Protein AF-0000000079915061 (afdb_homodimer)

Structure (mmCIF, N/CA/C/O backbone):
data_AF-0000000079915061-model_v1
#
loop_
_entity.id
_entity.type
_entity.pdbx_description
1 polymer 'SnoaL-like domain-containing protein'
#
loop_
_atom_site.group_PDB
_atom_site.id
_atom_site.type_symbol
_atom_site.label_atom_id
_atom_site.label_alt_id
_atom_site.label_comp_id
_atom_site.label_asym_id
_atom_site.label_entity_id
_atom_site.label_seq_id
_atom_site.pdbx_PDB_ins_code
_atom_site.Cartn_x
_atom_site.Cartn_y
_atom_site.Cartn_z
_atom_site.occupancy
_atom_site.B_iso_or_equiv
_atom_site.auth_seq_id
_atom_site.auth_comp_id
_atom_site.auth_asym_id
_atom_site.auth_atom_id
_atom_site.pdbx_PDB_model_num
ATOM 1 N N . MET A 1 1 ? 26.531 3.738 8.672 1 36.69 1 MET A N 1
ATOM 2 C CA . MET A 1 1 ? 25.094 3.646 8.875 1 36.69 1 MET A CA 1
ATOM 3 C C . MET A 1 1 ? 24.344 4.203 7.68 1 36.69 1 MET A C 1
ATOM 5 O O . MET A 1 1 ? 24.516 5.367 7.312 1 36.69 1 MET A O 1
ATOM 9 N N . THR A 1 2 ? 24.188 3.613 6.598 1 53.22 2 THR A N 1
ATOM 10 C CA . THR A 1 2 ? 23.844 4.246 5.332 1 53.22 2 THR A CA 1
ATOM 11 C C . THR A 1 2 ? 22.797 5.336 5.543 1 53.22 2 THR A C 1
ATOM 13 O O . THR A 1 2 ? 21.719 5.074 6.098 1 53.22 2 THR A O 1
ATOM 16 N N . THR A 1 3 ? 23.266 6.594 5.766 1 67.19 3 THR A N 1
ATOM 17 C CA . THR A 1 3 ? 22.594 7.824 6.16 1 67.19 3 THR A CA 1
ATOM 18 C C . THR A 1 3 ? 21.312 8.031 5.348 1 67.19 3 THR A C 1
ATOM 20 O O . THR A 1 3 ? 21.312 7.879 4.125 1 67.19 3 THR A O 1
ATOM 23 N N . ALA A 1 4 ? 20.203 8.086 6.055 1 84.56 4 ALA A N 1
ATOM 24 C CA . ALA A 1 4 ? 18.922 8.359 5.426 1 84.56 4 ALA A CA 1
ATOM 25 C C . ALA A 1 4 ? 19 9.586 4.527 1 84.56 4 ALA A C 1
ATOM 27 O O . ALA A 1 4 ? 19.656 10.57 4.863 1 84.56 4 ALA A O 1
ATOM 28 N N . THR A 1 5 ? 18.516 9.477 3.338 1 93.06 5 THR A N 1
ATOM 29 C CA . THR A 1 5 ? 18.422 10.609 2.432 1 93.06 5 THR A CA 1
ATOM 30 C C . THR A 1 5 ? 17.562 11.711 3.039 1 93.06 5 THR A C 1
ATOM 32 O O . THR A 1 5 ? 16.875 11.492 4.035 1 93.06 5 THR A O 1
ATOM 35 N N . SER A 1 6 ? 17.812 12.922 2.58 1 95.31 6 SER A N 1
ATOM 36 C CA . SER A 1 6 ? 16.984 14.023 3.049 1 95.31 6 SER A CA 1
ATOM 37 C C . SER A 1 6 ? 15.5 13.727 2.848 1 95.31 6 SER A C 1
ATOM 39 O O . SER A 1 6 ? 14.664 14.156 3.643 1 95.31 6 SER A O 1
ATOM 41 N N . GLU A 1 7 ? 15.195 12.969 1.751 1 97.38 7 GLU A N 1
ATOM 42 C CA . GLU A 1 7 ? 13.812 12.609 1.453 1 97.38 7 GLU A CA 1
ATOM 43 C C . GLU A 1 7 ? 13.25 11.664 2.506 1 97.38 7 GLU A C 1
ATOM 45 O O . GLU A 1 7 ? 12.117 11.828 2.957 1 97.38 7 GLU A O 1
ATOM 50 N N . VAL A 1 8 ? 14.008 10.695 2.879 1 97.44 8 VAL A N 1
ATOM 51 C CA . VAL A 1 8 ? 13.586 9.758 3.916 1 97.44 8 VAL A CA 1
ATOM 52 C C . VAL A 1 8 ? 13.43 10.492 5.242 1 97.44 8 VAL A C 1
ATOM 54 O O . VAL A 1 8 ? 12.438 10.297 5.953 1 97.44 8 VAL A O 1
ATOM 57 N N . GLU A 1 9 ? 14.344 11.359 5.59 1 97.44 9 GLU A N 1
ATOM 58 C CA . GLU A 1 9 ? 14.281 12.125 6.832 1 97.44 9 GLU A CA 1
ATOM 59 C C . GLU A 1 9 ? 13.039 13.008 6.871 1 97.44 9 GLU A C 1
ATOM 61 O O . GLU A 1 9 ? 12.367 13.102 7.898 1 97.44 9 GLU A O 1
ATOM 66 N N . THR A 1 10 ? 12.805 13.695 5.781 1 97.94 10 THR A N 1
ATOM 67 C CA . THR A 1 10 ? 11.609 14.531 5.695 1 97.94 10 THR A CA 1
ATOM 68 C C . THR A 1 10 ? 10.352 13.688 5.895 1 97.94 10 THR A C 1
ATOM 70 O O . THR A 1 10 ? 9.445 14.086 6.629 1 97.94 10 THR A O 1
ATOM 73 N N . THR A 1 11 ? 10.289 12.523 5.273 1 98.31 11 THR A N 1
ATOM 74 C CA . THR A 1 11 ? 9.125 11.648 5.391 1 98.31 11 THR A CA 1
ATOM 75 C C . THR A 1 11 ? 8.977 11.133 6.816 1 98.31 11 THR A C 1
ATOM 77 O O . THR A 1 11 ? 7.867 11.055 7.344 1 98.31 11 THR A O 1
ATOM 80 N N . ARG A 1 12 ? 10.094 10.773 7.469 1 98.25 12 ARG A N 1
ATOM 81 C CA . ARG A 1 12 ? 10.07 10.375 8.867 1 98.25 12 ARG A CA 1
ATOM 82 C C . ARG A 1 12 ? 9.445 11.461 9.742 1 98.25 12 ARG A C 1
ATOM 84 O O . ARG A 1 12 ? 8.57 11.18 10.562 1 98.25 12 ARG A O 1
ATOM 91 N N . LYS A 1 13 ? 9.898 12.656 9.562 1 97.94 13 LYS A N 1
ATOM 92 C CA . LYS A 1 13 ? 9.406 13.789 10.352 1 97.94 13 LYS A CA 1
ATOM 93 C C . LYS A 1 13 ? 7.93 14.039 10.078 1 97.94 13 LYS A C 1
ATOM 95 O O . LYS A 1 13 ? 7.184 14.422 10.984 1 97.94 13 LYS A O 1
ATOM 100 N N . LEU A 1 14 ? 7.539 13.883 8.844 1 98.5 14 LEU A N 1
ATOM 101 C CA . LEU A 1 14 ? 6.129 14.008 8.484 1 98.5 14 LEU A CA 1
ATOM 102 C C . LEU A 1 14 ? 5.281 13.008 9.258 1 98.5 14 LEU A C 1
ATOM 104 O O . LEU A 1 14 ? 4.246 13.367 9.828 1 98.5 14 LEU A O 1
ATOM 108 N N . LEU A 1 15 ? 5.715 11.75 9.273 1 98.56 15 LEU A N 1
ATOM 109 C CA . LEU A 1 15 ? 4.969 10.719 9.984 1 98.56 15 LEU A CA 1
ATOM 110 C C . LEU A 1 15 ? 4.941 10.992 11.484 1 98.56 15 LEU A C 1
ATOM 112 O O . LEU A 1 15 ? 3.918 10.789 12.141 1 98.56 15 LEU A O 1
ATOM 116 N N . GLU A 1 16 ? 6.062 11.438 12.016 1 98.31 16 GLU A N 1
ATOM 117 C CA . GLU A 1 16 ? 6.102 11.82 13.422 1 98.31 16 GLU A CA 1
ATOM 118 C C . GLU A 1 16 ? 5.098 12.93 13.719 1 98.31 16 GLU A C 1
ATOM 120 O O . GLU A 1 16 ? 4.402 12.883 14.734 1 98.31 16 GLU A O 1
ATOM 125 N N . ALA A 1 17 ? 5.043 13.914 12.875 1 98 17 ALA A N 1
ATOM 126 C CA . ALA A 1 17 ? 4.09 15.016 13.047 1 98 17 ALA A CA 1
ATOM 127 C C . ALA A 1 17 ? 2.652 14.508 12.984 1 98 17 ALA A C 1
ATOM 129 O O . ALA A 1 17 ? 1.805 14.93 13.773 1 98 17 ALA A O 1
ATOM 130 N N . ALA A 1 18 ? 2.338 13.617 12.062 1 97.62 18 ALA A N 1
ATOM 131 C CA . ALA A 1 18 ? 1.005 13.031 11.961 1 97.62 18 ALA A CA 1
ATOM 132 C C . ALA A 1 18 ? 0.584 12.391 13.281 1 97.62 18 ALA A C 1
ATOM 134 O O . ALA A 1 18 ? -0.591 12.43 13.648 1 97.62 18 ALA A O 1
ATOM 135 N N . ASP A 1 19 ? 1.495 11.844 13.992 1 97.56 19 ASP A N 1
ATOM 136 C CA . ASP A 1 19 ? 1.24 11.125 15.242 1 97.56 19 ASP A CA 1
ATOM 137 C C . ASP A 1 19 ? 1.041 12.094 16.406 1 97.56 19 ASP A C 1
ATOM 139 O O . ASP A 1 19 ? 0.339 11.781 17.359 1 97.56 19 ASP A O 1
ATOM 143 N N . THR A 1 20 ? 1.704 13.281 16.344 1 96.5 20 THR A N 1
ATOM 144 C CA . THR A 1 20 ? 1.879 14.031 17.578 1 96.5 20 THR A CA 1
ATOM 145 C C . THR A 1 20 ? 1.366 15.461 17.422 1 96.5 20 THR A C 1
ATOM 147 O O . THR A 1 20 ? 1.031 16.109 18.422 1 96.5 20 THR A O 1
ATOM 150 N N . ASP A 1 21 ? 1.394 15.945 16.234 1 95.38 21 ASP A N 1
ATOM 151 C CA . ASP A 1 21 ? 1.118 17.359 15.992 1 95.38 21 ASP A CA 1
ATOM 152 C C . ASP A 1 21 ? 0.56 17.562 14.586 1 95.38 21 ASP A C 1
ATOM 154 O O . ASP A 1 21 ? 1.294 17.953 13.672 1 95.38 21 ASP A O 1
ATOM 158 N N . ILE A 1 22 ? -0.717 17.453 14.5 1 92.12 22 ILE A N 1
ATOM 159 C CA . ILE A 1 22 ? -1.366 17.469 13.195 1 92.12 22 ILE A CA 1
ATOM 160 C C . ILE A 1 22 ? -1.154 18.828 12.531 1 92.12 22 ILE A C 1
ATOM 162 O O . ILE A 1 22 ? -1.025 18.922 11.312 1 92.12 22 ILE A O 1
ATOM 166 N N . ALA A 1 23 ? -1.124 19.922 13.312 1 92.69 23 ALA A N 1
ATOM 167 C CA . ALA A 1 23 ? -0.839 21.25 12.742 1 92.69 23 ALA A CA 1
ATOM 168 C C . ALA A 1 23 ? 0.526 21.266 12.062 1 92.69 23 ALA A C 1
ATOM 170 O O . ALA A 1 23 ? 0.66 21.766 10.938 1 92.69 23 ALA A O 1
ATOM 171 N N . ALA A 1 24 ? 1.541 20.734 12.688 1 96.44 24 ALA A N 1
ATOM 172 C CA . ALA A 1 24 ? 2.879 20.641 12.109 1 96.44 24 ALA A CA 1
ATOM 173 C C . ALA A 1 24 ? 2.885 19.75 10.875 1 96.44 24 ALA A C 1
ATOM 175 O O . ALA A 1 24 ? 3.676 19.953 9.953 1 96.44 24 ALA A O 1
ATOM 176 N N . PHE A 1 25 ? 2.047 18.719 10.891 1 97.81 25 PHE A N 1
ATOM 177 C CA . PHE A 1 25 ? 1.92 17.781 9.781 1 97.81 25 PHE A CA 1
ATOM 178 C C . PHE A 1 25 ? 1.648 18.531 8.477 1 97.81 25 PHE A C 1
ATOM 180 O O . PHE A 1 25 ? 2.318 18.297 7.473 1 97.81 25 PHE A O 1
ATOM 187 N N . PHE A 1 26 ? 0.782 19.484 8.539 1 97.38 26 PHE A N 1
ATOM 188 C CA . PHE A 1 26 ? 0.371 20.172 7.324 1 97.38 26 PHE A CA 1
ATOM 189 C C . PHE A 1 26 ? 1.471 21.109 6.836 1 97.38 26 PHE A C 1
ATOM 191 O O . PHE A 1 26 ? 1.528 21.453 5.652 1 97.38 26 PHE A O 1
ATOM 198 N N . ASP A 1 27 ? 2.41 21.516 7.648 1 96.75 27 ASP A N 1
ATOM 199 C CA . A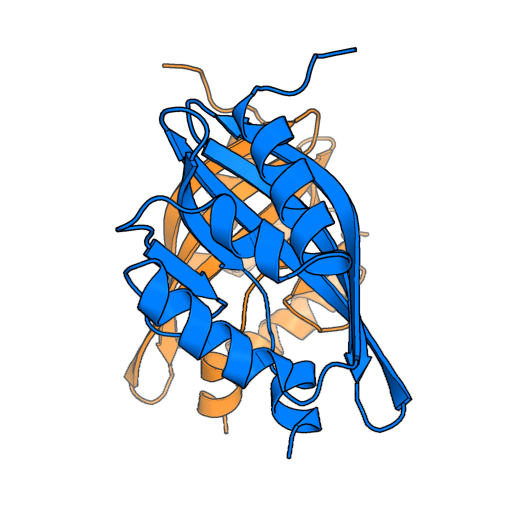SP A 1 27 ? 3.496 22.422 7.305 1 96.75 27 ASP A CA 1
ATOM 200 C C . ASP A 1 27 ? 4.508 21.75 6.383 1 96.75 27 ASP A C 1
ATOM 202 O O . ASP A 1 27 ? 5.34 22.422 5.766 1 96.75 27 ASP A O 1
ATOM 206 N N . PHE A 1 28 ? 4.469 20.5 6.254 1 98.25 28 PHE A N 1
ATOM 207 C CA . PHE A 1 28 ? 5.414 19.781 5.414 1 98.25 28 PHE A CA 1
ATOM 208 C C . PHE A 1 28 ? 5.012 19.859 3.945 1 98.25 28 PHE A C 1
ATOM 210 O O . PHE A 1 28 ? 5.816 19.578 3.059 1 98.25 28 PHE A O 1
ATOM 217 N N . PHE A 1 29 ? 3.809 20.203 3.662 1 98.5 29 PHE A N 1
ATOM 218 C CA . PHE A 1 29 ? 3.301 20.109 2.299 1 98.5 29 PHE A CA 1
ATOM 219 C C . PHE A 1 29 ? 3.594 21.391 1.526 1 98.5 29 PHE A C 1
ATOM 221 O O . PHE A 1 29 ? 3.535 22.484 2.086 1 98.5 29 PHE A O 1
ATOM 228 N N . SER A 1 30 ? 3.965 21.266 0.275 1 98.25 30 SER A N 1
ATOM 229 C CA . SER A 1 30 ? 3.904 22.406 -0.636 1 98.25 30 SER A CA 1
ATOM 230 C C . SER A 1 30 ? 2.469 22.859 -0.846 1 98.25 30 SER A C 1
ATOM 232 O O . SER A 1 30 ? 1.523 22.125 -0.565 1 98.25 30 SER A O 1
ATOM 234 N N . ASP A 1 31 ? 2.24 24.031 -1.399 1 97.06 31 ASP A N 1
ATOM 235 C CA . ASP A 1 31 ? 0.911 24.609 -1.563 1 97.06 31 ASP A CA 1
ATOM 236 C C . ASP A 1 31 ? 0.074 23.797 -2.545 1 97.06 31 ASP A C 1
ATOM 238 O O . ASP A 1 31 ? -1.149 23.719 -2.412 1 97.06 31 ASP A O 1
ATOM 242 N N . ASP A 1 32 ? 0.755 23.141 -3.463 1 97.75 32 ASP A N 1
ATOM 243 C CA . ASP A 1 32 ? 0.05 22.391 -4.5 1 97.75 32 ASP A CA 1
ATOM 244 C C . ASP A 1 32 ? 0.235 20.891 -4.312 1 97.75 32 ASP A C 1
ATOM 246 O O . ASP A 1 32 ? 0.146 20.109 -5.273 1 97.75 32 ASP A O 1
ATOM 250 N N . CYS A 1 33 ? 0.582 20.469 -3.141 1 98.69 33 CYS A N 1
ATOM 251 C CA . CYS A 1 33 ? 0.83 19.062 -2.867 1 98.69 33 CYS A CA 1
ATOM 252 C C . CYS A 1 33 ? -0.333 18.203 -3.346 1 98.69 33 CYS A C 1
ATOM 254 O O . CYS A 1 33 ? -1.496 18.562 -3.172 1 98.69 33 CYS A O 1
ATOM 256 N N . VAL A 1 34 ? -0.017 17.094 -3.965 1 98.81 34 VAL A N 1
ATOM 257 C CA . VAL A 1 34 ? -0.991 16.062 -4.336 1 98.81 34 VAL A CA 1
ATOM 258 C C . VAL A 1 34 ? -1.009 14.961 -3.279 1 98.81 34 VAL A C 1
ATOM 260 O O . VAL A 1 34 ? 0.032 14.383 -2.957 1 98.81 34 VAL A O 1
ATOM 263 N N . PHE A 1 35 ? -2.225 14.688 -2.738 1 98.81 35 PHE A N 1
ATOM 264 C CA . PHE A 1 35 ? -2.41 13.695 -1.686 1 98.81 35 PHE A CA 1
ATOM 265 C C . PHE A 1 35 ? -3.424 12.641 -2.109 1 98.81 35 PHE A C 1
ATOM 267 O O . PHE A 1 35 ? -4.469 12.969 -2.678 1 98.81 35 PHE A O 1
ATOM 274 N N . ARG A 1 36 ? -3.055 11.398 -1.854 1 98.88 36 ARG A N 1
ATOM 275 C CA . ARG A 1 36 ? -4 10.32 -2.119 1 98.88 36 ARG A CA 1
ATOM 276 C C . ARG A 1 36 ? -3.861 9.203 -1.087 1 98.88 36 ARG A C 1
ATOM 278 O O . ARG A 1 36 ? -2.75 8.766 -0.782 1 98.88 36 ARG A O 1
ATOM 285 N N . MET A 1 37 ? -4.988 8.734 -0.554 1 98.56 37 MET A N 1
ATOM 286 C CA . MET A 1 37 ? -5.016 7.555 0.309 1 98.56 37 MET A CA 1
ATOM 287 C C . MET A 1 37 ? -5.855 6.445 -0.311 1 98.56 37 MET A C 1
ATOM 289 O O . MET A 1 37 ? -7.023 6.66 -0.651 1 98.56 37 MET A O 1
ATOM 293 N N . GLY A 1 38 ? -5.254 5.258 -0.39 1 98.06 38 GLY A N 1
ATOM 294 C CA . GLY A 1 38 ? -5.965 4.105 -0.916 1 98.06 38 GLY A CA 1
ATOM 295 C C . GLY A 1 38 ? -6.578 4.355 -2.281 1 98.06 38 GLY A C 1
ATOM 296 O O . GLY A 1 38 ? -5.891 4.801 -3.201 1 98.06 38 GLY A O 1
ATOM 297 N N . ASN A 1 39 ? -7.863 4.09 -2.359 1 98.06 39 ASN A N 1
ATOM 298 C CA . ASN A 1 39 ? -8.57 4.168 -3.635 1 98.06 39 ASN A CA 1
ATOM 299 C C . ASN A 1 39 ? -9.219 5.531 -3.834 1 98.06 39 ASN A C 1
ATOM 301 O O . ASN A 1 39 ? -9.875 5.773 -4.852 1 98.06 39 ASN A O 1
ATOM 305 N N . ASN A 1 40 ? -9.016 6.406 -2.965 1 97.69 40 ASN A N 1
ATOM 306 C CA . ASN A 1 40 ? -9.68 7.699 -3.061 1 97.69 40 ASN A CA 1
ATOM 307 C C . ASN A 1 40 ? -9.133 8.531 -4.215 1 97.69 40 ASN A C 1
ATOM 309 O O . ASN A 1 40 ? -7.984 8.344 -4.629 1 97.69 40 ASN A O 1
ATOM 313 N N . ALA A 1 41 ? -9.953 9.445 -4.707 1 97.56 41 ALA A N 1
ATOM 314 C CA . ALA A 1 41 ? -9.445 10.445 -5.645 1 9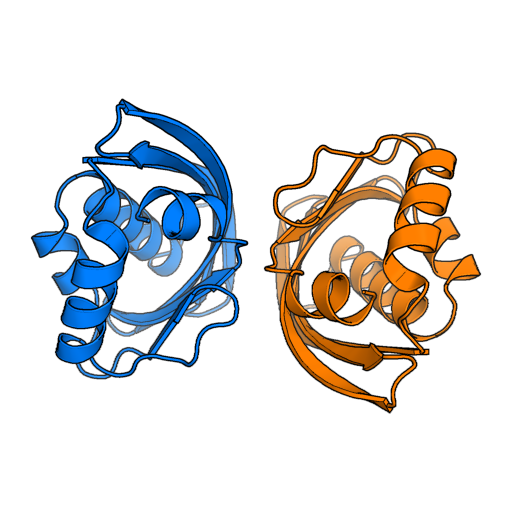7.56 41 ALA A CA 1
ATOM 315 C C . ALA A 1 41 ? -8.367 11.312 -4.992 1 97.56 41 ALA A C 1
ATOM 317 O O . ALA A 1 41 ? -8.398 11.555 -3.785 1 97.56 41 ALA A O 1
ATOM 318 N N . PRO A 1 42 ? -7.438 11.727 -5.816 1 98.56 42 PRO A N 1
ATOM 319 C CA . PRO A 1 42 ? -6.434 12.617 -5.234 1 98.56 42 PRO A CA 1
ATOM 320 C C . PRO A 1 42 ? -7.031 13.945 -4.758 1 98.56 42 PRO A C 1
ATOM 322 O O . PRO A 1 42 ? -7.984 14.445 -5.359 1 98.56 42 PRO A O 1
ATOM 325 N N . VAL A 1 43 ? -6.473 14.406 -3.688 1 98.62 43 VAL A N 1
ATOM 326 C CA . VAL A 1 43 ? -6.762 15.734 -3.148 1 98.62 43 VAL A CA 1
ATOM 327 C C . VAL A 1 43 ? -5.598 16.672 -3.439 1 98.62 43 VAL A C 1
ATOM 329 O O . VAL A 1 43 ? -4.441 16.344 -3.164 1 98.62 43 VAL A O 1
ATOM 332 N N . ILE A 1 44 ? -5.891 17.828 -3.986 1 98.56 44 ILE A N 1
ATOM 333 C CA . ILE A 1 44 ? -4.82 18.703 -4.449 1 98.56 44 ILE A CA 1
ATOM 334 C C . ILE A 1 44 ? -4.844 20 -3.656 1 98.56 44 ILE A C 1
ATOM 336 O O . ILE A 1 44 ? -5.871 20.672 -3.59 1 98.56 44 ILE A O 1
ATOM 340 N N . GLY A 1 45 ? -3.68 20.328 -3.117 1 98.44 45 GLY A N 1
ATOM 341 C CA . GLY A 1 45 ? -3.52 21.594 -2.406 1 98.44 45 GLY A CA 1
ATOM 342 C C . GLY A 1 45 ? -3.6 21.438 -0.899 1 98.44 45 GLY A C 1
ATOM 343 O O . GLY A 1 45 ? -4.402 20.656 -0.389 1 98.44 45 GLY A O 1
ATOM 344 N N . LYS A 1 46 ? -2.771 22.234 -0.273 1 97.06 46 LYS A N 1
ATOM 345 C CA . LYS A 1 46 ? -2.605 22.141 1.174 1 97.06 46 LYS A CA 1
ATOM 346 C C . LYS A 1 46 ? -3.936 22.344 1.895 1 97.06 46 LYS A C 1
ATOM 348 O O . LYS A 1 46 ? -4.289 21.562 2.787 1 97.06 46 LYS A O 1
ATOM 353 N N . SER A 1 47 ? -4.723 23.328 1.566 1 96.44 47 SER A N 1
ATOM 354 C CA . SER A 1 47 ? -5.992 23.625 2.221 1 96.44 47 SER A CA 1
ATOM 355 C C . SER A 1 47 ? -6.988 22.469 2.035 1 96.44 47 SER A C 1
ATOM 357 O O . SER A 1 47 ? -7.684 22.094 2.979 1 96.44 47 SER A O 1
ATOM 359 N N . ALA A 1 48 ? -7.105 21.953 0.843 1 98.12 48 ALA A N 1
ATOM 360 C CA . ALA A 1 48 ? -8 20.844 0.563 1 98.12 48 ALA A CA 1
ATOM 361 C C . ALA A 1 48 ? -7.582 19.594 1.339 1 98.12 48 ALA A C 1
ATOM 363 O O . ALA A 1 48 ? -8.43 18.844 1.832 1 98.12 48 ALA A O 1
ATOM 364 N N . ILE A 1 49 ? -6.309 19.359 1.396 1 98.44 49 ILE A N 1
ATOM 365 C CA . ILE A 1 49 ? -5.785 18.234 2.146 1 98.44 49 ILE A CA 1
ATOM 366 C C . ILE A 1 49 ? -6.164 18.359 3.621 1 98.44 49 ILE A C 1
ATOM 368 O O . ILE A 1 49 ? -6.594 17.391 4.25 1 98.44 49 ILE A O 1
ATOM 372 N N . GLN A 1 50 ? -5.98 19.578 4.16 1 97.06 50 GLN A N 1
ATOM 373 C CA . GLN A 1 50 ? -6.34 19.828 5.551 1 97.06 50 GLN A CA 1
ATOM 374 C C . GLN A 1 50 ? -7.805 19.484 5.812 1 97.06 50 GLN A C 1
ATOM 376 O O . GLN A 1 50 ? -8.125 18.828 6.805 1 97.06 50 GLN A 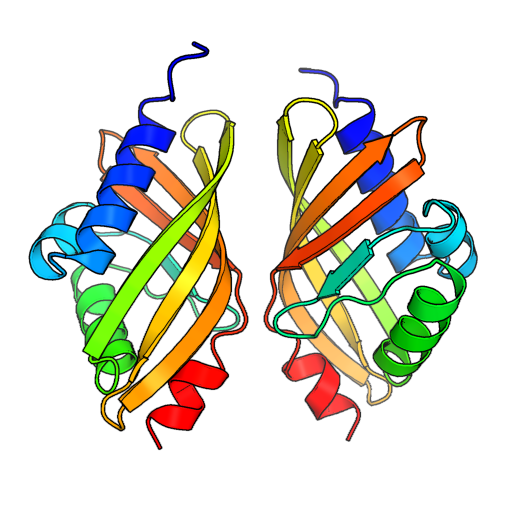O 1
ATOM 381 N N . ALA A 1 51 ? -8.68 19.922 4.949 1 96.81 51 ALA A N 1
ATOM 382 C CA . ALA A 1 51 ? -10.109 19.641 5.094 1 96.81 51 ALA A CA 1
ATOM 383 C C . ALA A 1 51 ? -10.383 18.141 5.016 1 96.81 51 ALA A C 1
ATOM 385 O O . ALA A 1 51 ? -11.172 17.609 5.801 1 96.81 51 ALA A O 1
ATOM 386 N N . TRP A 1 52 ? -9.82 17.469 4.113 1 96.75 52 TRP A N 1
ATOM 387 C CA . TRP A 1 52 ? -10 16.031 3.924 1 96.75 52 TRP A CA 1
ATOM 388 C C . TRP A 1 52 ? -9.547 15.258 5.156 1 96.75 52 TRP A C 1
ATOM 390 O O . TRP A 1 52 ? -10.273 14.391 5.66 1 96.75 52 TRP A O 1
ATOM 400 N N . VAL A 1 53 ? -8.328 15.555 5.617 1 95.69 53 VAL A N 1
ATOM 401 C CA . VAL A 1 53 ? -7.738 14.867 6.758 1 95.69 53 VAL A CA 1
ATOM 402 C C . VAL A 1 53 ? -8.586 15.109 8 1 95.69 53 VAL A C 1
ATOM 404 O O . VAL A 1 53 ? -8.781 14.195 8.812 1 95.69 53 VAL A O 1
ATOM 407 N N . ALA A 1 54 ? -9.07 16.328 8.164 1 92.88 54 ALA A N 1
ATOM 408 C CA . ALA A 1 54 ? -9.938 16.656 9.297 1 92.88 54 ALA A CA 1
ATOM 409 C C . ALA A 1 54 ? -11.156 15.742 9.336 1 92.88 54 ALA A C 1
ATOM 411 O O . ALA A 1 54 ? -11.539 15.25 10.398 1 92.88 54 ALA A O 1
ATOM 412 N N . GLN A 1 55 ? -11.711 15.547 8.203 1 92.38 55 GLN A N 1
ATOM 413 C CA . GLN A 1 55 ? -12.875 14.68 8.125 1 92.38 55 GLN A CA 1
ATOM 414 C C . GLN A 1 55 ? -12.492 13.219 8.383 1 92.38 55 GLN A C 1
ATOM 416 O O . GLN A 1 55 ? -13.211 12.492 9.062 1 92.38 55 GLN A O 1
ATOM 421 N N . TYR A 1 56 ? -11.406 12.797 7.863 1 91.75 56 TYR A N 1
ATOM 422 C CA . TYR A 1 56 ? -10.93 11.422 7.996 1 91.75 56 TYR A CA 1
ATOM 423 C C . TYR A 1 56 ? -10.648 11.086 9.453 1 91.75 56 TYR A C 1
ATOM 425 O O . TYR A 1 56 ? -10.977 9.992 9.922 1 91.75 56 TYR A O 1
ATOM 433 N N . LEU A 1 57 ? -10.125 12.016 10.148 1 89.31 57 LEU A N 1
ATOM 434 C CA . LEU A 1 57 ? -9.617 11.75 11.484 1 89.31 57 LEU A CA 1
ATOM 435 C C . LEU A 1 57 ? -10.656 12.117 12.547 1 89.31 57 LEU A C 1
ATOM 437 O O . LEU A 1 57 ? -10.352 12.141 13.734 1 89.31 57 LEU A O 1
ATOM 441 N N . THR A 1 58 ? -11.859 12.477 12.195 1 88.19 58 THR A N 1
ATOM 442 C CA . THR A 1 58 ? -12.875 12.938 13.125 1 88.19 58 THR A CA 1
ATOM 443 C C . THR A 1 58 ? -13.156 11.891 14.195 1 88.19 58 THR A C 1
ATOM 445 O O . THR A 1 58 ? -13.492 12.227 15.328 1 88.19 58 THR A O 1
ATOM 448 N N . SER A 1 59 ? -12.922 10.711 13.992 1 85.94 59 SER A N 1
ATOM 449 C CA . SER A 1 59 ? -13.234 9.664 14.953 1 85.94 59 SER A CA 1
ATOM 450 C C . SER A 1 59 ? -11.969 9.039 15.523 1 85.94 59 SER A C 1
ATOM 452 O O . SER A 1 59 ? -12.031 8.062 16.266 1 85.94 59 SER A O 1
ATOM 454 N N . VAL A 1 60 ? -10.875 9.492 15.156 1 93 60 VAL A N 1
ATOM 455 C CA . VAL A 1 60 ? -9.602 8.93 15.586 1 93 60 VAL A CA 1
ATOM 456 C C . VAL A 1 60 ? -9.047 9.742 16.75 1 93 60 VAL A C 1
ATOM 458 O O . VAL A 1 60 ? -8.914 10.969 16.656 1 93 60 VAL A O 1
ATOM 461 N N . VAL A 1 61 ? -8.797 9.117 17.812 1 93.12 61 VAL A N 1
ATOM 462 C CA . VAL A 1 61 ? -8.227 9.727 19.016 1 93.12 61 VAL A CA 1
ATOM 463 C C . VAL A 1 61 ? -6.715 9.883 18.844 1 93.12 61 VAL A C 1
ATOM 465 O O . VAL A 1 61 ? -6.148 10.906 19.219 1 93.12 61 VAL A O 1
ATOM 468 N N . SER A 1 62 ? -6.137 8.836 18.281 1 95.75 62 SER A N 1
ATOM 469 C CA . SER A 1 62 ? -4.691 8.875 18.109 1 95.75 62 SER A CA 1
ATOM 470 C C . SER A 1 62 ? -4.23 7.879 17.047 1 95.75 62 SER A C 1
ATOM 472 O O . SER A 1 62 ? -4.965 6.949 16.703 1 95.75 62 SER A O 1
ATOM 474 N N . MET A 1 63 ? -3.064 8.164 16.594 1 96.81 63 MET A N 1
ATOM 475 C CA . MET A 1 63 ? -2.357 7.254 15.695 1 96.81 63 MET A CA 1
ATOM 476 C C . MET A 1 63 ? -0.885 7.148 16.078 1 96.81 63 MET A C 1
ATOM 478 O O . MET A 1 63 ? -0.335 8.062 16.703 1 96.81 63 MET A O 1
ATOM 482 N N . ARG A 1 64 ? -0.29 6.059 15.703 1 98.31 64 ARG A N 1
ATOM 483 C CA . ARG A 1 64 ? 1.138 5.82 15.891 1 98.31 64 ARG A CA 1
ATOM 484 C C . ARG A 1 64 ? 1.719 5.012 14.742 1 98.31 64 ARG A C 1
ATOM 486 O O . ARG A 1 64 ? 1.288 3.885 14.484 1 98.31 64 ARG A O 1
ATOM 493 N N . HIS A 1 65 ? 2.721 5.617 14.094 1 98.75 65 HIS A N 1
ATOM 494 C CA . HIS A 1 65 ? 3.398 4.926 13 1 98.75 65 HIS A CA 1
ATOM 495 C C . HIS A 1 65 ? 4.652 4.207 13.5 1 98.75 65 HIS A C 1
ATOM 497 O O . HIS A 1 65 ? 5.461 4.793 14.227 1 98.75 65 HIS A O 1
ATOM 503 N N . GLU A 1 66 ? 4.828 2.998 13.242 1 98.81 66 GLU A N 1
ATOM 504 C CA . GLU A 1 66 ? 6.082 2.256 13.367 1 98.81 66 GLU A CA 1
ATOM 505 C C . GLU A 1 66 ? 6.707 1.991 12 1 98.81 66 GLU A C 1
ATOM 507 O O . GLU A 1 66 ? 6.129 1.284 11.172 1 98.81 66 GLU A O 1
ATOM 512 N N . ILE A 1 67 ? 7.863 2.572 11.773 1 98.69 67 ILE A N 1
ATOM 513 C CA . ILE A 1 67 ? 8.547 2.418 10.492 1 98.69 67 ILE A CA 1
ATOM 514 C C . ILE A 1 67 ? 9.289 1.085 10.461 1 98.69 67 ILE A C 1
ATOM 516 O O . ILE A 1 67 ? 10.086 0.79 11.352 1 98.69 67 ILE A O 1
ATOM 520 N N . ILE A 1 68 ? 9.047 0.298 9.477 1 98.5 68 ILE A N 1
ATOM 521 C CA . ILE A 1 68 ? 9.594 -1.052 9.367 1 98.5 68 ILE A CA 1
ATOM 522 C C . ILE A 1 68 ? 10.703 -1.078 8.32 1 98.5 68 ILE A C 1
ATOM 524 O O . ILE A 1 68 ? 11.742 -1.712 8.523 1 98.5 68 ILE A O 1
ATOM 528 N N . GLU A 1 69 ? 10.484 -0.507 7.137 1 98.25 69 GLU A N 1
ATOM 529 C CA . GLU A 1 69 ? 11.422 -0.412 6.027 1 98.25 69 GLU A CA 1
ATOM 530 C C . GLU A 1 69 ? 11.391 0.975 5.391 1 98.25 69 GLU A C 1
ATOM 532 O O . GLU A 1 69 ? 10.375 1.669 5.457 1 98.25 69 GLU A O 1
ATOM 537 N N . GLU A 1 70 ? 12.5 1.31 4.855 1 98.19 70 GLU A N 1
ATOM 538 C CA . GLU A 1 70 ? 12.625 2.598 4.18 1 98.19 70 GLU A CA 1
ATOM 539 C C . GLU A 1 70 ? 13.375 2.455 2.857 1 98.19 70 GLU A C 1
ATOM 541 O O . GLU A 1 70 ? 14.367 1.722 2.771 1 98.19 70 GLU A O 1
ATOM 546 N N . TRP A 1 71 ? 12.836 3.15 1.854 1 97.38 71 TRP A N 1
ATOM 547 C CA . TRP A 1 71 ? 13.445 3.189 0.527 1 97.38 71 TRP A CA 1
ATOM 548 C C . TRP A 1 71 ? 13.516 4.621 0.002 1 97.38 71 TRP A C 1
ATOM 550 O O . TRP A 1 71 ? 12.758 5.488 0.445 1 97.38 71 TRP A O 1
ATOM 560 N N . SER A 1 72 ? 14.445 4.82 -0.854 1 96.06 72 SER A N 1
ATOM 561 C CA . SER A 1 72 ? 14.539 6.129 -1.495 1 96.06 72 SER A CA 1
ATOM 562 C C . SER A 1 72 ? 15.141 6.02 -2.891 1 96.06 72 SER A C 1
ATOM 564 O O . SER A 1 72 ? 15.969 5.141 -3.148 1 96.06 72 SER A O 1
ATOM 566 N N . GLU A 1 73 ? 14.688 6.797 -3.768 1 95.31 73 GLU A N 1
ATOM 567 C CA . GLU A 1 73 ? 15.211 6.977 -5.117 1 95.31 73 GLU A CA 1
ATOM 568 C C . GLU A 1 73 ? 15.008 8.406 -5.605 1 95.31 73 GLU A C 1
ATOM 570 O O . GLU A 1 73 ? 13.867 8.844 -5.789 1 95.31 73 GLU A O 1
ATOM 575 N N . GLY A 1 74 ? 16.125 9.086 -5.918 1 95.44 74 GLY A N 1
ATOM 576 C CA . GLY A 1 74 ? 16 10.492 -6.285 1 95.44 74 GLY A CA 1
ATOM 577 C C . GLY A 1 74 ? 15.32 11.328 -5.219 1 95.44 74 GLY A C 1
ATOM 578 O O . GLY A 1 74 ? 15.727 11.312 -4.055 1 95.44 74 GLY A O 1
ATOM 579 N N . ASN A 1 75 ? 14.281 12.031 -5.629 1 98 75 ASN A N 1
ATOM 580 C CA . ASN A 1 75 ? 13.57 12.898 -4.699 1 98 75 ASN A CA 1
ATOM 581 C C . ASN A 1 75 ? 12.352 12.203 -4.098 1 98 75 ASN A C 1
ATOM 583 O O . ASN A 1 75 ? 11.422 12.859 -3.633 1 98 75 ASN A O 1
ATOM 587 N N . VAL A 1 76 ? 12.398 10.875 -4.133 1 98.25 76 VAL A N 1
ATOM 588 C CA . VAL A 1 76 ? 11.273 10.094 -3.633 1 98.25 76 VAL A CA 1
ATOM 589 C C . VAL A 1 76 ? 11.711 9.266 -2.432 1 98.25 76 VAL A C 1
ATOM 591 O O . VAL A 1 76 ? 12.828 8.727 -2.414 1 98.25 76 VAL A O 1
ATOM 594 N N . ALA A 1 77 ? 10.852 9.188 -1.419 1 98.31 77 ALA A N 1
ATOM 595 C CA . ALA A 1 77 ? 10.984 8.25 -0.309 1 98.31 77 ALA A CA 1
ATOM 596 C C . ALA A 1 77 ? 9.734 7.391 -0.161 1 98.31 77 ALA A C 1
ATOM 598 O O . ALA A 1 77 ? 8.617 7.867 -0.367 1 98.31 77 ALA A O 1
ATOM 599 N N . ALA A 1 78 ? 9.938 6.137 0.123 1 98.75 78 ALA A N 1
ATOM 600 C CA . ALA A 1 78 ? 8.867 5.211 0.469 1 98.75 78 ALA A CA 1
ATOM 601 C C . ALA A 1 78 ? 9.172 4.48 1.773 1 98.75 78 ALA A C 1
ATOM 603 O O . ALA A 1 78 ? 10.266 3.941 1.95 1 98.75 78 ALA A O 1
ATOM 604 N N . LEU A 1 79 ? 8.234 4.52 2.711 1 98.81 79 LEU A N 1
ATOM 605 C CA . LEU A 1 79 ? 8.383 3.869 4.008 1 98.81 79 LEU A CA 1
ATOM 606 C C . LEU A 1 79 ? 7.27 2.852 4.238 1 98.81 79 LEU A C 1
ATOM 608 O O . LEU A 1 79 ? 6.09 3.182 4.125 1 98.81 79 LEU A O 1
ATOM 612 N N . ARG A 1 80 ? 7.641 1.61 4.488 1 98.94 80 ARG A N 1
ATOM 613 C CA . ARG A 1 80 ? 6.684 0.637 5.004 1 98.94 80 ARG A CA 1
ATOM 614 C C . ARG A 1 80 ? 6.453 0.834 6.496 1 98.94 80 ARG A C 1
ATOM 616 O O . ARG A 1 80 ? 7.406 0.913 7.273 1 98.94 80 ARG A O 1
ATOM 623 N N . VAL A 1 81 ? 5.145 0.877 6.859 1 98.88 81 VAL A N 1
ATOM 624 C CA . VAL A 1 81 ? 4.84 1.183 8.25 1 98.88 81 VAL A CA 1
ATOM 625 C C . VAL A 1 81 ? 3.705 0.284 8.742 1 98.88 81 VAL A C 1
ATOM 627 O O . VAL A 1 81 ? 2.967 -0.288 7.938 1 98.88 81 VAL A O 1
ATOM 630 N N . GLU A 1 82 ? 3.684 0.068 10 1 98.88 82 GLU A N 1
ATOM 631 C CA . GLU A 1 82 ? 2.48 -0.299 10.742 1 98.88 82 GLU A CA 1
ATOM 632 C C . GLU A 1 82 ? 1.888 0.907 11.469 1 98.88 82 GLU A C 1
ATOM 634 O O . GLU A 1 82 ? 2.588 1.599 12.211 1 98.88 82 GLU A O 1
ATOM 639 N N . VAL A 1 83 ? 0.635 1.185 11.211 1 98.56 83 VAL A N 1
ATOM 640 C CA . VAL A 1 83 ? -0.009 2.334 11.844 1 98.56 83 VAL A CA 1
ATOM 641 C C . VAL A 1 83 ? -1.073 1.854 12.828 1 98.56 83 VAL A C 1
ATOM 643 O O . VAL A 1 83 ? -2.002 1.136 12.445 1 98.56 83 VAL A O 1
ATOM 646 N N . THR A 1 84 ? -0.953 2.225 14.039 1 98.5 84 THR A N 1
ATOM 647 C CA . THR A 1 84 ? -1.938 1.911 15.07 1 98.5 84 THR A CA 1
ATOM 648 C C . THR A 1 84 ? -2.893 3.084 15.281 1 98.5 84 THR A C 1
ATOM 650 O O . THR A 1 84 ? -2.457 4.203 15.562 1 98.5 84 THR A O 1
ATOM 653 N N . TYR A 1 85 ? -4.145 2.812 15.125 1 97.5 85 TYR A N 1
ATOM 654 C CA . TYR A 1 85 ? -5.199 3.791 15.367 1 97.5 85 TYR A CA 1
ATOM 655 C C . TYR A 1 85 ? -5.906 3.512 16.688 1 97.5 85 TYR A C 1
ATOM 657 O O . TYR A 1 85 ? -6.145 2.354 17.047 1 97.5 85 TYR A O 1
ATOM 665 N N . THR A 1 86 ? -6.215 4.547 17.359 1 97.12 86 THR A N 1
ATOM 666 C CA . THR A 1 86 ? -7.184 4.5 18.453 1 97.12 86 THR A CA 1
ATOM 667 C C . THR A 1 86 ? -8.406 5.352 18.125 1 97.12 86 THR A C 1
ATOM 669 O O . THR A 1 86 ? -8.281 6.559 17.891 1 97.12 86 THR A O 1
ATOM 672 N N . LEU A 1 87 ? -9.562 4.715 18.125 1 94.81 87 LEU A N 1
ATOM 673 C CA . LEU A 1 87 ? -10.781 5.414 17.734 1 94.81 87 LEU A CA 1
ATOM 674 C C . LEU A 1 87 ? -11.453 6.055 18.938 1 94.81 87 LEU A C 1
ATOM 676 O O . LEU A 1 87 ? -11.062 5.789 20.078 1 94.81 87 LEU A O 1
ATOM 680 N N . GLN A 1 88 ? -12.469 6.855 18.719 1 91.88 88 GLN A N 1
ATOM 681 C CA . GLN A 1 88 ? -13.195 7.555 19.766 1 91.88 88 GLN A CA 1
ATOM 682 C C . GLN A 1 88 ? -13.914 6.574 20.688 1 91.88 88 GLN A C 1
ATOM 684 O O . GLN A 1 88 ? -14.031 6.816 21.891 1 91.88 88 GLN A O 1
ATOM 689 N N . ASN A 1 89 ? -14.328 5.457 20.141 1 90.38 89 ASN A N 1
ATOM 690 C CA . ASN A 1 89 ? -15.062 4.473 20.938 1 90.38 89 ASN A CA 1
ATOM 691 C C . ASN A 1 89 ? -14.117 3.594 21.75 1 90.38 89 ASN A C 1
ATOM 693 O O . ASN A 1 89 ? -14.555 2.643 22.406 1 90.38 89 ASN A O 1
ATOM 697 N N . GLY A 1 90 ? -12.859 3.852 21.625 1 92.06 90 GLY A N 1
ATOM 698 C CA . GLY A 1 90 ? -11.875 3.146 22.438 1 92.06 90 GLY A CA 1
ATOM 699 C C . GLY A 1 90 ? -11.242 1.978 21.703 1 92.06 90 GLY A C 1
ATOM 700 O O . GLY A 1 90 ? -10.242 1.424 22.172 1 92.06 90 GLY A O 1
ATOM 701 N N . GLU A 1 91 ? -11.781 1.571 20.609 1 94.25 91 GLU A N 1
ATOM 702 C CA . GLU A 1 91 ? -11.211 0.488 19.812 1 94.25 91 GLU A CA 1
ATOM 703 C C . GLU A 1 91 ? -9.844 0.877 19.25 1 94.25 91 GLU A C 1
ATOM 705 O O . GLU A 1 91 ? -9.633 2.031 18.875 1 94.25 91 GLU A O 1
ATOM 710 N N . SER A 1 92 ? -8.953 -0.065 19.297 1 96.94 92 SER A N 1
ATOM 711 C CA . SER A 1 92 ? -7.633 0.137 18.719 1 96.94 92 SER A CA 1
ATOM 712 C C . SER A 1 92 ? -7.25 -1.021 17.797 1 96.94 92 SER A C 1
ATOM 714 O O . SER A 1 92 ? -7.516 -2.184 18.125 1 96.94 92 SER A O 1
ATOM 716 N N . PHE A 1 93 ? -6.617 -0.718 16.688 1 97.06 93 PHE A N 1
ATOM 717 C CA . PHE A 1 93 ? -6.129 -1.729 15.758 1 97.06 93 PHE A CA 1
ATOM 718 C C . PHE A 1 93 ? -4.949 -1.198 14.961 1 97.06 93 PHE A C 1
ATOM 720 O O . PHE A 1 93 ? -4.727 0.013 14.891 1 97.06 93 PHE A O 1
ATOM 727 N N . THR A 1 94 ? -4.219 -2.059 14.453 1 98.5 94 THR A N 1
ATOM 728 C CA . THR A 1 94 ? -3.039 -1.739 13.656 1 98.5 94 THR A CA 1
ATOM 729 C C . THR A 1 94 ? -3.234 -2.162 12.203 1 98.5 94 THR A C 1
ATOM 731 O O . THR A 1 94 ? -3.717 -3.264 11.93 1 98.5 94 THR A O 1
ATOM 734 N N . LEU A 1 95 ? -2.922 -1.249 11.266 1 98.56 95 LEU A N 1
ATOM 735 C CA . LEU A 1 95 ? -3.039 -1.518 9.836 1 98.56 95 LEU A CA 1
ATOM 736 C C . LEU A 1 95 ? -1.683 -1.408 9.148 1 98.56 95 LEU A C 1
ATOM 738 O O . LEU A 1 95 ? -0.882 -0.531 9.477 1 98.56 95 LEU A O 1
ATOM 742 N N . PRO A 1 96 ? -1.415 -2.305 8.188 1 98.88 96 PRO A N 1
ATOM 743 C CA . PRO A 1 96 ? -0.214 -2.168 7.363 1 98.88 96 PRO A CA 1
ATOM 744 C C . PRO A 1 96 ? -0.362 -1.103 6.281 1 98.88 96 PRO A C 1
ATOM 746 O O . PRO A 1 96 ? -1.45 -0.927 5.727 1 98.88 96 PRO A O 1
ATOM 749 N N . ALA A 1 97 ? 0.717 -0.393 5.938 1 98.94 97 ALA A N 1
ATOM 750 C CA . ALA A 1 97 ? 0.684 0.637 4.902 1 98.94 97 ALA A CA 1
ATOM 751 C C . ALA A 1 97 ? 2.074 0.874 4.32 1 98.94 97 ALA A C 1
ATOM 753 O O . ALA A 1 97 ? 3.08 0.481 4.918 1 98.94 97 ALA A O 1
ATOM 754 N N . VAL A 1 98 ? 2.145 1.381 3.141 1 98.94 98 VAL A N 1
ATOM 755 C CA . VAL A 1 98 ? 3.326 2.053 2.609 1 98.94 98 VAL A CA 1
ATOM 756 C C . VAL A 1 98 ? 2.994 3.51 2.297 1 98.94 98 VAL A C 1
ATOM 758 O O . VAL A 1 98 ? 1.967 3.801 1.68 1 98.94 98 VAL A O 1
ATOM 761 N N . THR A 1 99 ? 3.773 4.418 2.773 1 98.88 99 THR A N 1
ATOM 762 C CA . THR A 1 99 ? 3.682 5.828 2.42 1 98.88 99 THR A CA 1
ATOM 763 C C . THR A 1 99 ? 4.785 6.215 1.44 1 98.88 99 THR A C 1
ATOM 765 O O . THR A 1 99 ? 5.918 5.738 1.554 1 98.88 99 THR A O 1
ATOM 768 N N . ARG A 1 100 ? 4.48 6.988 0.445 1 98.88 100 ARG A N 1
ATOM 769 C CA . ARG A 1 100 ? 5.406 7.445 -0.588 1 98.88 100 ARG A CA 1
ATOM 770 C C . ARG A 1 100 ? 5.344 8.961 -0.747 1 98.88 100 ARG A C 1
ATOM 772 O O . ARG A 1 100 ? 4.281 9.516 -1.033 1 98.88 100 ARG A O 1
ATOM 779 N N . THR A 1 101 ? 6.492 9.617 -0.607 1 98.88 101 THR A N 1
ATOM 780 C CA . THR A 1 101 ? 6.543 11.07 -0.76 1 98.88 101 THR A CA 1
ATOM 781 C C . THR A 1 101 ? 7.5 11.461 -1.886 1 98.88 101 THR A C 1
ATOM 783 O O . THR A 1 101 ? 8.523 10.805 -2.094 1 98.88 101 THR A O 1
ATOM 786 N N . ARG A 1 102 ? 7.105 12.422 -2.639 1 98.81 102 ARG A N 1
ATOM 787 C CA . ARG A 1 102 ? 8.047 13.219 -3.426 1 98.81 102 ARG A CA 1
ATOM 788 C C . ARG A 1 102 ? 8.406 14.508 -2.701 1 98.81 102 ARG A C 1
ATOM 790 O O . ARG A 1 102 ? 7.531 15.242 -2.244 1 98.81 102 ARG A O 1
ATOM 797 N N . VAL A 1 103 ? 9.727 14.758 -2.533 1 98.62 103 VAL A N 1
ATOM 798 C CA . VAL A 1 103 ? 10.195 15.883 -1.734 1 98.62 103 VAL A CA 1
ATOM 799 C C . VAL A 1 103 ? 11.016 16.828 -2.607 1 98.62 103 VAL A C 1
ATOM 801 O O . VAL A 1 103 ? 11.953 16.391 -3.285 1 98.62 103 VAL A O 1
ATOM 804 N N . GLU A 1 104 ? 10.633 18.016 -2.648 1 97.62 104 GLU A N 1
ATOM 805 C CA . GLU A 1 104 ? 11.367 19.094 -3.311 1 97.62 104 GLU A CA 1
ATOM 806 C C . GLU A 1 104 ? 11.555 20.281 -2.377 1 97.62 104 GLU A C 1
ATOM 808 O O . GLU A 1 104 ? 10.586 20.812 -1.831 1 97.62 104 GLU A O 1
ATOM 813 N N . ASN A 1 105 ? 12.828 20.703 -2.246 1 94.06 105 ASN A N 1
ATOM 814 C CA . ASN A 1 105 ? 13.148 21.828 -1.371 1 94.06 105 ASN A CA 1
ATOM 815 C C . ASN A 1 105 ? 12.578 21.625 0.029 1 94.06 105 ASN A C 1
ATOM 817 O O . ASN A 1 105 ? 11.914 22.516 0.565 1 94.06 105 ASN A O 1
ATOM 821 N N . ASN A 1 106 ? 12.633 20.422 0.488 1 92.44 106 ASN A N 1
ATOM 822 C CA . ASN A 1 106 ? 12.25 20.016 1.837 1 92.44 106 ASN A CA 1
ATOM 823 C C . ASN A 1 106 ? 10.742 20.078 2.035 1 92.44 106 ASN A C 1
ATOM 825 O O . ASN A 1 106 ? 10.258 20.125 3.168 1 92.44 106 ASN A O 1
ATOM 829 N N . LYS A 1 107 ? 10.039 20.203 1.008 1 97.94 107 LYS A N 1
ATOM 830 C CA . LYS A 1 107 ? 8.586 20.141 1.047 1 97.94 107 LYS A CA 1
ATOM 831 C C . LYS A 1 107 ? 8.07 18.906 0.313 1 97.94 107 LYS A C 1
ATOM 833 O O . LYS A 1 107 ? 8.625 18.516 -0.716 1 97.94 107 LYS A O 1
ATOM 838 N N . VAL A 1 108 ? 7.035 18.375 0.878 1 98.75 108 VAL A N 1
ATOM 839 C CA . VAL A 1 108 ? 6.375 17.234 0.23 1 98.75 108 VAL A CA 1
ATOM 840 C C . VAL A 1 108 ? 5.445 17.75 -0.869 1 98.75 108 VAL A C 1
ATOM 842 O O . VAL A 1 108 ? 4.484 18.469 -0.593 1 98.75 108 VAL A O 1
ATOM 845 N N . THR A 1 109 ? 5.734 17.375 -2.094 1 98.81 109 THR A N 1
ATOM 846 C CA . THR A 1 109 ? 4.938 17.812 -3.232 1 98.81 109 THR A CA 1
ATOM 847 C C . THR A 1 109 ? 3.928 16.75 -3.631 1 98.81 109 THR A C 1
ATOM 849 O O . THR A 1 109 ? 2.973 17.016 -4.359 1 98.81 109 THR A O 1
ATOM 852 N N . GLU A 1 110 ? 4.156 15.562 -3.293 1 98.88 110 GLU A N 1
ATOM 853 C CA . GLU A 1 110 ? 3.266 14.414 -3.471 1 98.88 110 GLU A CA 1
ATOM 854 C C . GLU A 1 110 ? 3.32 13.484 -2.268 1 98.88 110 GLU A C 1
ATOM 856 O O . GLU A 1 110 ? 4.402 13.172 -1.765 1 98.88 110 GLU A O 1
ATOM 861 N N . TYR A 1 111 ? 2.193 13.102 -1.715 1 98.94 111 TYR A N 1
ATOM 862 C CA . TYR A 1 111 ? 2.076 12.18 -0.59 1 98.94 111 TYR A CA 1
ATOM 863 C C . TYR A 1 111 ? 1.034 11.109 -0.872 1 98.94 111 TYR A C 1
ATOM 865 O O . TYR A 1 111 ? -0.169 11.375 -0.852 1 98.94 111 TYR A O 1
ATOM 873 N N . LEU A 1 112 ? 1.48 9.891 -1.151 1 98.94 112 LEU A N 1
ATOM 874 C CA . LEU A 1 112 ? 0.621 8.75 -1.449 1 98.94 112 LEU A CA 1
ATOM 875 C C . LEU A 1 112 ? 0.669 7.727 -0.322 1 98.94 112 LEU A C 1
ATOM 877 O O . LEU A 1 112 ? 1.743 7.426 0.204 1 98.94 112 LEU A O 1
ATOM 881 N N . ILE A 1 113 ? -0.501 7.266 0.084 1 98.94 113 ILE A N 1
ATOM 882 C CA . ILE A 1 113 ? -0.606 6.23 1.105 1 98.94 113 ILE A CA 1
ATOM 883 C C . ILE A 1 113 ? -1.295 4.996 0.521 1 98.94 113 ILE A C 1
ATOM 885 O O . ILE A 1 113 ? -2.449 5.07 0.092 1 98.94 113 ILE A O 1
ATOM 889 N N . PHE A 1 114 ? -0.608 3.9 0.494 1 98.94 114 PHE A N 1
ATOM 890 C CA . PHE A 1 114 ? -1.125 2.613 0.044 1 98.94 114 PHE A CA 1
ATOM 891 C C . PHE A 1 114 ? -1.554 1.757 1.229 1 98.94 114 PHE A C 1
ATOM 893 O O . PHE A 1 114 ? -0.713 1.172 1.916 1 98.94 114 PHE A O 1
ATOM 900 N N . MET A 1 115 ? -2.82 1.668 1.407 1 98.88 115 MET A N 1
ATOM 901 C CA . MET A 1 115 ? -3.414 0.937 2.523 1 98.88 115 MET A CA 1
ATOM 902 C C . MET A 1 115 ? -4.891 0.658 2.266 1 98.88 115 MET A C 1
ATOM 904 O O . MET A 1 115 ? -5.48 1.217 1.338 1 98.88 115 MET A O 1
ATOM 908 N N . ASP A 1 116 ? -5.473 -0.261 3.01 1 98.25 116 ASP A N 1
ATOM 909 C CA . ASP A 1 116 ? -6.918 -0.405 3.16 1 98.25 116 ASP A CA 1
ATOM 910 C C . ASP A 1 116 ? -7.41 0.307 4.418 1 98.25 116 ASP A C 1
ATOM 912 O O . ASP A 1 116 ? -7.281 -0.216 5.527 1 98.25 116 ASP A O 1
ATOM 916 N N . PRO A 1 117 ? -7.965 1.496 4.23 1 96.38 117 PRO A N 1
ATOM 917 C CA . PRO A 1 117 ? -8.344 2.299 5.395 1 96.38 117 PRO A CA 1
ATOM 918 C C . PRO A 1 117 ? -9.734 1.949 5.926 1 96.38 117 PRO A C 1
ATOM 920 O O . PRO A 1 117 ? -10.242 2.627 6.824 1 96.38 117 PRO A O 1
ATOM 923 N N . SER A 1 118 ? -10.406 0.91 5.492 1 95.19 118 SER A N 1
ATOM 924 C CA . SER A 1 118 ? -11.812 0.627 5.742 1 95.19 118 SER A CA 1
ATOM 925 C C . SER A 1 118 ? -12.086 0.472 7.234 1 95.19 118 SER A C 1
ATOM 927 O O . SER A 1 118 ? -13.141 0.888 7.723 1 95.19 118 SER A O 1
ATOM 929 N N . PRO A 1 119 ? -11.195 -0.114 8.047 1 94.31 119 PRO A N 1
ATOM 930 C CA . PRO A 1 119 ? -11.523 -0.237 9.469 1 94.31 119 PRO A CA 1
ATOM 931 C C . PRO A 1 119 ? -11.664 1.116 10.164 1 94.31 119 PRO A C 1
ATOM 933 O O . PRO A 1 119 ? -12.383 1.233 11.156 1 94.31 119 PRO A O 1
ATOM 936 N N . VAL A 1 120 ? -10.938 2.174 9.695 1 93.25 120 VAL A N 1
ATOM 937 C CA . VAL A 1 120 ? -11.016 3.512 10.273 1 93.25 120 VAL A CA 1
ATOM 938 C C . VAL A 1 120 ? -12.344 4.16 9.891 1 93.25 120 VAL A C 1
ATOM 940 O O . VAL A 1 120 ? -13.023 4.75 10.734 1 93.25 120 VAL A O 1
ATOM 943 N N . VAL A 1 121 ?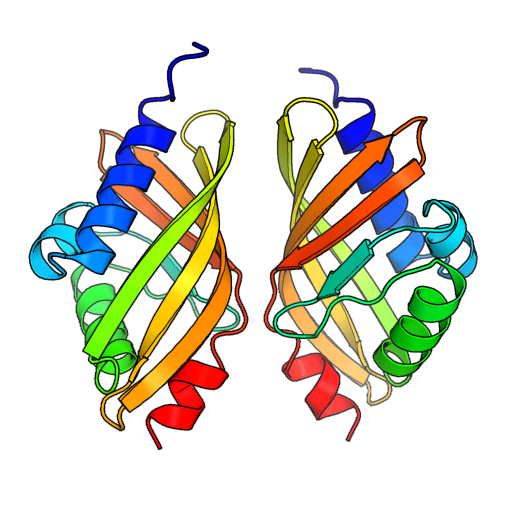 -12.758 4 8.578 1 86.88 121 VAL A N 1
ATOM 944 C CA . VAL A 1 121 ? -13.945 4.648 8.031 1 86.88 121 VAL A CA 1
ATOM 945 C C . VAL A 1 121 ? -15.203 3.998 8.602 1 86.88 121 VAL A C 1
ATOM 947 O O . VAL A 1 121 ? -16.188 4.68 8.867 1 86.88 121 VAL A O 1
ATOM 950 N N . SER A 1 122 ? -15.18 2.688 8.797 1 80.5 122 SER A N 1
ATOM 951 C CA . SER A 1 122 ? -16.328 1.957 9.32 1 80.5 122 SER A CA 1
ATOM 952 C C . SER A 1 122 ? -16.531 2.248 10.805 1 80.5 122 SER A C 1
ATOM 954 O O . SER A 1 122 ? -17.656 2.166 11.312 1 80.5 122 SER A O 1
ATOM 956 N N . GLY A 1 123 ? -15.469 2.492 11.5 1 70.88 123 GLY A N 1
ATOM 957 C CA . GLY A 1 123 ? -15.578 2.811 12.914 1 70.88 123 GLY A CA 1
ATOM 958 C C . GLY A 1 123 ? -16.109 4.207 13.18 1 70.88 123 GLY A C 1
ATOM 959 O O . GLY A 1 123 ? -16.516 4.523 14.297 1 70.88 123 GLY A O 1
ATOM 960 N N . SER A 1 124 ? -16.031 5.023 12.195 1 62.94 124 SER A N 1
ATOM 961 C CA . SER A 1 124 ? -16.516 6.395 12.312 1 62.94 124 SER A CA 1
ATOM 962 C C . SER A 1 124 ? -18.031 6.465 12.125 1 62.94 124 SER A C 1
ATOM 964 O O . SER A 1 124 ? -18.641 7.512 12.344 1 62.94 124 SER A O 1
ATOM 966 N N . LYS A 1 125 ? -18.672 5.297 11.75 1 59.09 125 LYS A N 1
ATOM 967 C CA . LYS A 1 125 ? -20.125 5.273 11.578 1 59.09 125 LYS A CA 1
ATOM 968 C C . LYS A 1 125 ? -20.828 4.867 12.867 1 59.09 125 LYS A C 1
ATOM 970 O O . LYS A 1 125 ? -20.266 4.121 13.68 1 59.09 125 LYS A O 1
ATOM 975 N N . MET B 1 1 ? 22.453 2.305 -16.766 1 36.5 1 MET B N 1
ATOM 976 C CA . MET B 1 1 ? 21.047 1.994 -16.531 1 36.5 1 MET B CA 1
ATOM 977 C C . MET B 1 1 ? 20.875 1.292 -15.188 1 36.5 1 MET B C 1
ATOM 979 O O . MET B 1 1 ? 21.453 0.229 -14.953 1 36.5 1 MET B O 1
ATOM 983 N N . THR B 1 2 ? 20.953 1.859 -14.07 1 53.19 2 THR B N 1
ATOM 984 C CA . THR B 1 2 ? 21.219 1.188 -12.797 1 53.19 2 THR B CA 1
ATOM 985 C C . THR B 1 2 ? 20.438 -0.129 -12.719 1 53.19 2 THR B C 1
ATOM 987 O O . THR B 1 2 ? 19.219 -0.152 -12.883 1 53.19 2 THR B O 1
ATOM 990 N N . THR B 1 3 ? 21.094 -1.234 -13.141 1 66.81 3 THR B N 1
ATOM 991 C CA . THR B 1 3 ? 20.641 -2.604 -13.352 1 66.81 3 THR B CA 1
ATOM 992 C C . THR B 1 3 ? 19.781 -3.074 -12.188 1 66.81 3 THR B C 1
ATOM 994 O O . THR B 1 3 ? 20.141 -2.883 -11.023 1 66.81 3 THR B O 1
ATOM 997 N N . ALA B 1 4 ? 18.547 -3.408 -12.492 1 84.31 4 ALA B N 1
ATOM 998 C CA . ALA B 1 4 ? 17.625 -3.947 -11.484 1 84.31 4 ALA B CA 1
ATOM 999 C C . ALA B 1 4 ? 18.281 -5.086 -10.711 1 84.31 4 ALA B C 1
ATOM 1001 O O . ALA B 1 4 ? 19 -5.902 -11.281 1 84.31 4 ALA B O 1
ATOM 1002 N N . THR B 1 5 ? 18.188 -5.027 -9.43 1 93 5 THR B N 1
ATOM 1003 C CA . THR B 1 5 ? 18.672 -6.117 -8.578 1 93 5 THR B CA 1
ATOM 1004 C C . THR B 1 5 ? 17.938 -7.418 -8.922 1 93 5 THR B C 1
ATOM 1006 O O . THR B 1 5 ? 16.938 -7.406 -9.633 1 93 5 THR B O 1
ATOM 1009 N N . SER B 1 6 ? 18.609 -8.508 -8.617 1 95.31 6 SER B N 1
ATOM 1010 C CA . SER B 1 6 ? 17.969 -9.797 -8.844 1 95.31 6 SER B CA 1
ATOM 1011 C C . SER B 1 6 ? 16.594 -9.859 -8.164 1 95.31 6 SER B C 1
ATOM 1013 O O . SER B 1 6 ? 15.68 -10.508 -8.664 1 95.31 6 SER B O 1
ATOM 1015 N N . GLU B 1 7 ? 16.484 -9.156 -7 1 97.38 7 GLU B N 1
ATOM 1016 C CA . GLU B 1 7 ? 15.234 -9.125 -6.258 1 97.38 7 GLU B CA 1
ATOM 1017 C C . GLU B 1 7 ? 14.148 -8.383 -7.035 1 97.38 7 GLU B C 1
ATOM 1019 O O . GLU B 1 7 ? 13 -8.828 -7.098 1 97.38 7 GLU B O 1
ATOM 1024 N N . VAL B 1 8 ? 14.484 -7.273 -7.59 1 97.44 8 VAL B N 1
ATOM 1025 C CA . VAL B 1 8 ? 13.547 -6.504 -8.398 1 97.44 8 VAL B CA 1
ATOM 1026 C C . VAL B 1 8 ? 13.148 -7.312 -9.633 1 97.44 8 VAL B C 1
ATOM 1028 O O . VAL B 1 8 ? 11.969 -7.387 -9.984 1 97.44 8 VAL B O 1
ATOM 1031 N N . GLU B 1 9 ? 14.102 -7.953 -10.281 1 97.38 9 GLU B N 1
ATOM 1032 C CA . GLU B 1 9 ? 13.82 -8.758 -11.469 1 97.38 9 GLU B CA 1
ATOM 1033 C C . GLU B 1 9 ? 12.883 -9.914 -11.141 1 97.38 9 GLU B C 1
ATOM 1035 O O . GLU B 1 9 ? 11.961 -10.203 -11.906 1 97.38 9 GLU B O 1
ATOM 1040 N N . THR B 1 10 ? 13.18 -10.594 -10.078 1 97.88 10 THR B N 1
ATOM 1041 C CA . THR B 1 10 ? 12.312 -11.68 -9.641 1 97.88 10 THR B CA 1
ATOM 1042 C C . THR B 1 10 ? 10.891 -11.18 -9.398 1 97.88 10 THR B C 1
ATOM 1044 O O . THR B 1 10 ? 9.922 -11.812 -9.82 1 97.88 10 THR B O 1
ATOM 1047 N N . THR B 1 11 ? 10.75 -10.031 -8.742 1 98.31 11 THR B N 1
ATOM 1048 C CA . THR B 1 11 ? 9.438 -9.469 -8.445 1 98.31 11 THR B CA 1
ATOM 1049 C C . THR B 1 11 ? 8.719 -9.055 -9.727 1 98.31 11 THR B C 1
ATOM 1051 O O . THR B 1 11 ? 7.512 -9.266 -9.867 1 98.31 11 THR B O 1
ATOM 1054 N N . ARG B 1 12 ? 9.445 -8.477 -10.688 1 98.25 12 ARG B N 1
ATOM 1055 C CA . ARG B 1 12 ? 8.883 -8.148 -11.992 1 98.25 12 ARG B CA 1
ATOM 1056 C C . ARG B 1 12 ? 8.289 -9.391 -12.656 1 98.25 12 ARG B C 1
ATOM 1058 O O . ARG B 1 12 ? 7.164 -9.352 -13.156 1 98.25 12 ARG B O 1
ATOM 1065 N N . LYS B 1 13 ? 9.055 -10.438 -12.672 1 97.88 13 LYS B N 1
ATOM 1066 C CA . LYS B 1 13 ? 8.625 -11.68 -13.305 1 97.88 13 LYS B CA 1
ATOM 1067 C C . LYS B 1 13 ? 7.414 -12.266 -12.594 1 97.88 13 LYS B C 1
ATOM 1069 O O . LYS B 1 13 ? 6.531 -12.852 -13.227 1 97.88 13 LYS B O 1
ATOM 1074 N N . LEU B 1 14 ? 7.41 -12.164 -11.297 1 98.5 14 LEU B N 1
ATOM 1075 C CA . LEU B 1 14 ? 6.266 -12.602 -10.508 1 98.5 14 LEU B CA 1
ATOM 1076 C C . LEU B 1 14 ? 5 -11.867 -10.93 1 98.5 14 LEU B C 1
ATOM 1078 O O . LEU B 1 14 ? 3.959 -12.492 -11.156 1 98.5 14 LEU B O 1
ATOM 1082 N N . LEU B 1 15 ? 5.086 -10.547 -11.039 1 98.56 15 LEU B N 1
ATOM 1083 C CA . LEU B 1 15 ? 3.93 -9.75 -11.43 1 98.56 15 LEU B CA 1
ATOM 1084 C C . LEU B 1 15 ? 3.494 -10.086 -12.852 1 98.56 15 LEU B C 1
ATOM 1086 O O . LEU B 1 15 ? 2.297 -10.156 -13.141 1 98.56 15 LEU B O 1
ATOM 1090 N N . GLU B 1 16 ? 4.465 -10.266 -13.734 1 98.25 16 GLU B N 1
ATOM 1091 C CA . GLU B 1 16 ? 4.145 -10.688 -15.094 1 98.25 16 GLU B CA 1
ATOM 1092 C C . GLU B 1 16 ? 3.393 -12.016 -15.094 1 98.25 16 GLU B C 1
ATOM 1094 O O . GLU B 1 16 ? 2.418 -12.18 -15.836 1 98.25 16 GLU B O 1
ATOM 1099 N N . ALA B 1 17 ? 3.846 -12.961 -14.312 1 98 17 ALA B N 1
ATOM 1100 C CA . ALA B 1 17 ? 3.18 -14.258 -14.219 1 98 17 ALA B CA 1
ATOM 1101 C C . ALA B 1 17 ? 1.761 -14.109 -13.68 1 98 17 ALA B C 1
ATOM 1103 O O . ALA B 1 17 ? 0.83 -14.75 -14.172 1 98 17 ALA B O 1
ATOM 1104 N N . ALA B 1 18 ? 1.554 -13.273 -12.672 1 97.56 18 ALA B N 1
ATOM 1105 C CA . ALA B 1 18 ? 0.224 -13.016 -12.125 1 97.56 18 ALA B CA 1
ATOM 1106 C C . ALA B 1 18 ? -0.735 -12.547 -13.211 1 97.56 18 ALA B C 1
ATOM 1108 O O . ALA B 1 18 ? -1.921 -12.883 -13.195 1 97.56 18 ALA B O 1
ATOM 1109 N N . ASP B 1 19 ? -0.259 -11.828 -14.164 1 97.5 19 ASP B N 1
ATOM 1110 C CA . ASP B 1 19 ? -1.06 -11.242 -15.234 1 97.5 19 ASP B CA 1
ATOM 1111 C C . ASP B 1 19 ? -1.383 -12.273 -16.312 1 97.5 19 ASP B C 1
ATOM 1113 O O . ASP B 1 19 ? -2.406 -12.172 -16.984 1 97.5 19 ASP B O 1
ATOM 1117 N N . THR B 1 20 ? -0.48 -13.266 -16.5 1 96.38 20 THR B N 1
ATOM 1118 C CA . THR B 1 20 ? -0.536 -14 -17.766 1 96.38 20 THR B CA 1
ATOM 1119 C C . THR B 1 20 ? -0.624 -15.508 -17.516 1 96.38 20 THR B C 1
ATOM 1121 O O . THR B 1 20 ? -1.102 -16.25 -18.359 1 96.38 20 THR B O 1
ATOM 1124 N N . ASP B 1 21 ? -0.098 -15.922 -16.406 1 95.19 21 ASP B N 1
ATOM 1125 C CA . ASP B 1 21 ? 0.06 -17.344 -16.141 1 95.19 21 ASP B CA 1
ATOM 1126 C C . ASP B 1 21 ? 0.053 -17.625 -14.648 1 95.19 21 ASP B C 1
ATOM 1128 O O . ASP B 1 21 ? 1.11 -17.797 -14.031 1 95.19 21 ASP B O 1
ATOM 1132 N N . ILE B 1 22 ? -1.12 -17.812 -14.156 1 91.88 22 ILE B N 1
ATOM 1133 C CA . ILE B 1 22 ? -1.29 -17.922 -12.711 1 91.88 22 ILE B CA 1
ATOM 1134 C C . ILE B 1 22 ? -0.564 -19.172 -12.203 1 91.88 22 ILE B C 1
ATOM 1136 O O . ILE B 1 22 ? -0.029 -19.172 -11.094 1 91.88 22 ILE B O 1
ATOM 1140 N N . ALA B 1 23 ? -0.52 -20.266 -12.992 1 92.56 23 ALA B N 1
ATOM 1141 C CA . ALA B 1 23 ? 0.235 -21.453 -12.594 1 92.56 23 ALA B CA 1
ATOM 1142 C C . ALA B 1 23 ? 1.71 -21.125 -12.391 1 92.56 23 ALA B C 1
ATOM 1144 O O . ALA B 1 23 ? 2.311 -21.531 -11.391 1 92.56 23 ALA B O 1
ATOM 1145 N N . ALA B 1 24 ? 2.312 -20.391 -13.289 1 96.38 24 ALA B N 1
ATOM 1146 C CA . ALA B 1 24 ? 3.703 -19.969 -13.164 1 96.38 24 ALA B CA 1
ATOM 1147 C C . ALA B 1 24 ? 3.893 -19.047 -11.961 1 96.38 24 ALA B C 1
ATOM 1149 O O . ALA B 1 24 ? 4.965 -19.016 -11.359 1 96.38 24 ALA B O 1
ATOM 1150 N N . PHE B 1 25 ? 2.877 -18.25 -11.664 1 97.75 25 PHE B N 1
ATOM 1151 C CA . PHE B 1 25 ? 2.896 -17.328 -10.539 1 97.75 25 PHE B CA 1
ATOM 1152 C C . PHE B 1 25 ? 3.244 -18.062 -9.25 1 97.75 25 PHE B C 1
ATOM 1154 O O . PHE B 1 25 ? 4.129 -17.625 -8.5 1 97.75 25 PHE B O 1
ATOM 1161 N N . PHE B 1 26 ? 2.66 -19.203 -9.07 1 97.31 26 PHE B N 1
ATOM 1162 C CA . PHE B 1 26 ? 2.84 -19.922 -7.816 1 97.31 26 PHE B CA 1
ATOM 1163 C C . PHE B 1 26 ? 4.227 -20.547 -7.746 1 97.31 26 PHE B C 1
ATOM 1165 O O . PHE B 1 26 ? 4.742 -20.812 -6.656 1 97.31 26 PHE B O 1
ATOM 1172 N N . ASP B 1 27 ? 4.926 -20.734 -8.836 1 96.69 27 ASP B N 1
ATOM 1173 C CA . ASP B 1 27 ? 6.25 -21.344 -8.891 1 96.69 27 ASP B CA 1
ATOM 1174 C C . ASP B 1 27 ? 7.312 -20.422 -8.32 1 96.69 27 ASP B C 1
ATOM 1176 O O . ASP B 1 27 ? 8.43 -20.844 -8.031 1 96.69 27 ASP B O 1
ATOM 1180 N N . PHE B 1 28 ? 7.016 -19.203 -8.117 1 98.25 28 PHE B N 1
ATOM 1181 C CA . PHE B 1 28 ? 7.977 -18.25 -7.598 1 98.25 28 PHE B CA 1
ATOM 1182 C C . PHE B 1 28 ? 8.094 -18.359 -6.086 1 98.25 28 PHE B C 1
ATOM 1184 O O . PHE B 1 28 ? 9.047 -17.859 -5.488 1 98.25 28 PHE B O 1
ATOM 1191 N N . PHE B 1 29 ? 7.164 -18.969 -5.434 1 98.5 29 PHE B N 1
ATOM 1192 C CA . PHE B 1 29 ? 7.109 -18.953 -3.977 1 98.5 29 PHE B CA 1
ATOM 1193 C C . PHE B 1 29 ? 7.926 -20.094 -3.387 1 98.5 29 PHE B C 1
ATOM 1195 O O . PHE B 1 29 ? 7.957 -21.188 -3.939 1 98.5 29 PHE B O 1
ATOM 1202 N N . SER B 1 30 ? 8.641 -19.828 -2.316 1 98.19 30 SER B N 1
ATOM 1203 C CA . SER B 1 30 ? 9.148 -20.906 -1.479 1 98.19 30 SER B CA 1
ATOM 1204 C C . SER B 1 30 ? 8.008 -21.688 -0.839 1 98.19 30 SER B C 1
ATOM 1206 O O . SER B 1 30 ? 6.871 -21.203 -0.776 1 98.19 30 SER B O 1
ATOM 1208 N N . ASP B 1 31 ? 8.25 -22.859 -0.288 1 97 31 ASP B N 1
ATOM 1209 C CA . ASP B 1 31 ? 7.223 -23.734 0.269 1 97 31 ASP B CA 1
ATOM 1210 C C . ASP B 1 31 ? 6.57 -23.094 1.495 1 97 31 ASP B C 1
ATOM 1212 O O . ASP B 1 31 ? 5.391 -23.328 1.766 1 97 31 ASP B O 1
ATOM 1216 N N . ASP B 1 32 ? 7.328 -22.25 2.17 1 97.69 32 ASP B N 1
ATOM 1217 C CA . ASP B 1 32 ? 6.832 -21.656 3.402 1 97.69 32 ASP B CA 1
ATOM 1218 C C . ASP B 1 32 ? 6.582 -20.156 3.221 1 97.69 32 ASP B C 1
ATOM 1220 O O . ASP B 1 32 ? 6.625 -19.391 4.188 1 97.69 32 ASP B O 1
ATOM 1224 N N . CYS B 1 33 ? 6.43 -19.719 2.023 1 98.69 33 CYS B N 1
ATOM 1225 C CA . CYS B 1 33 ? 6.234 -18.297 1.738 1 98.69 33 CYS B CA 1
ATOM 1226 C C . CYS B 1 33 ? 5.113 -17.719 2.596 1 98.69 33 CYS B C 1
ATOM 1228 O O . CYS B 1 33 ? 4.078 -18.359 2.789 1 98.69 33 CYS B O 1
ATOM 1230 N N . VAL B 1 34 ? 5.328 -16.547 3.123 1 98.81 34 VAL B N 1
ATOM 1231 C CA . VAL B 1 34 ? 4.309 -15.766 3.826 1 98.81 34 VAL B CA 1
ATOM 1232 C C . VAL B 1 34 ? 3.693 -14.742 2.879 1 98.81 34 VAL B C 1
ATOM 1234 O O . VAL B 1 34 ? 4.41 -13.945 2.264 1 98.81 34 VAL B O 1
ATOM 1237 N N . PHE B 1 35 ? 2.344 -14.797 2.76 1 98.81 35 PHE B N 1
ATOM 1238 C CA . PHE B 1 35 ? 1.602 -13.914 1.863 1 98.81 35 PHE B CA 1
ATOM 1239 C C . PHE B 1 35 ? 0.557 -13.117 2.631 1 98.81 35 PHE B C 1
ATOM 1241 O O . PHE B 1 35 ? -0.144 -13.656 3.486 1 98.81 35 PHE B O 1
ATOM 1248 N N . ARG B 1 36 ? 0.513 -11.828 2.322 1 98.88 36 ARG B N 1
ATOM 1249 C CA . ARG B 1 36 ? -0.527 -10.992 2.918 1 98.88 36 ARG B CA 1
ATOM 1250 C C . ARG B 1 36 ? -0.994 -9.922 1.941 1 98.88 36 ARG B C 1
ATOM 1252 O O . ARG B 1 36 ? -0.175 -9.242 1.316 1 98.88 36 ARG B O 1
ATOM 1259 N N . MET B 1 37 ? -2.301 -9.758 1.815 1 98.56 37 MET B N 1
ATOM 1260 C CA . MET B 1 37 ? -2.883 -8.656 1.053 1 98.56 37 MET B CA 1
ATOM 1261 C C . MET B 1 37 ? -3.727 -7.754 1.949 1 98.56 37 MET B C 1
ATOM 1263 O O . MET B 1 37 ? -4.637 -8.234 2.633 1 98.56 37 MET B O 1
ATOM 1267 N N . GLY B 1 38 ? -3.447 -6.457 1.869 1 98.06 38 GLY B N 1
ATOM 1268 C CA . GLY B 1 38 ? -4.215 -5.492 2.643 1 98.06 38 GLY B CA 1
ATOM 1269 C C . GLY B 1 38 ? -4.27 -5.82 4.121 1 98.06 38 GLY B C 1
ATOM 1270 O O . GLY B 1 38 ? -3.232 -6.039 4.754 1 98.06 38 GLY B O 1
ATOM 1271 N N . ASN B 1 39 ? -5.484 -5.875 4.617 1 98.06 39 ASN B N 1
ATOM 1272 C CA . ASN B 1 39 ? -5.695 -6.07 6.051 1 98.06 39 ASN B CA 1
ATOM 1273 C C . ASN B 1 39 ? -5.91 -7.543 6.391 1 98.06 39 ASN B C 1
ATOM 1275 O O . ASN B 1 39 ? -6.148 -7.887 7.547 1 98.06 39 ASN B O 1
ATOM 1279 N N . ASN B 1 40 ? -5.793 -8.375 5.473 1 97.69 40 ASN B N 1
ATOM 1280 C CA . ASN B 1 40 ? -6.062 -9.789 5.727 1 97.69 40 ASN B CA 1
ATOM 1281 C C . ASN B 1 40 ? -4.988 -10.414 6.609 1 97.69 40 ASN B C 1
ATOM 1283 O O . ASN B 1 40 ? -3.85 -9.953 6.633 1 97.69 40 ASN B O 1
ATOM 1287 N N . ALA B 1 41 ? -5.359 -11.469 7.305 1 97.56 41 ALA B N 1
ATOM 1288 C CA . ALA B 1 41 ? -4.355 -12.281 7.988 1 97.56 41 ALA B CA 1
ATOM 1289 C C . ALA B 1 41 ? -3.367 -12.883 6.996 1 97.56 41 ALA B C 1
ATOM 1291 O O . ALA B 1 41 ? -3.729 -13.18 5.852 1 97.56 41 ALA B O 1
ATOM 1292 N N . PRO B 1 42 ? -2.156 -13.047 7.461 1 98.56 42 PRO B N 1
ATOM 1293 C CA . PRO B 1 42 ? -1.21 -13.695 6.551 1 98.56 42 PRO B CA 1
ATOM 1294 C C . PRO B 1 42 ? -1.59 -15.141 6.242 1 98.56 42 PRO B C 1
ATOM 1296 O O . PRO B 1 42 ? -2.146 -15.836 7.098 1 98.56 42 PRO B O 1
ATOM 1299 N N . VAL B 1 43 ? -1.315 -15.492 5.023 1 98.62 43 VAL B N 1
ATOM 1300 C CA . VAL B 1 43 ? -1.439 -16.875 4.559 1 98.62 43 VAL B CA 1
ATOM 1301 C C . VAL B 1 43 ? -0.053 -17.5 4.426 1 98.62 43 VAL B C 1
ATOM 1303 O O . VAL B 1 43 ? 0.842 -16.922 3.809 1 98.62 43 VAL B O 1
ATOM 1306 N N . ILE B 1 44 ? 0.122 -18.672 4.988 1 98.56 44 ILE B N 1
ATOM 1307 C CA . ILE B 1 44 ? 1.459 -19.25 5.047 1 98.56 44 ILE B CA 1
ATOM 1308 C C . ILE B 1 44 ? 1.496 -20.547 4.25 1 98.56 44 ILE B C 1
ATOM 1310 O O . ILE B 1 44 ? 0.691 -21.453 4.484 1 98.56 44 ILE B O 1
ATOM 1314 N N . GLY B 1 45 ? 2.473 -20.609 3.361 1 98.44 45 GLY B N 1
ATOM 1315 C CA . GLY B 1 45 ? 2.693 -21.812 2.586 1 98.44 45 GLY B CA 1
ATOM 1316 C C . GLY B 1 45 ? 2.105 -21.75 1.189 1 98.44 45 GLY B C 1
ATOM 1317 O O . GLY B 1 45 ? 1.017 -21.203 0.995 1 98.44 45 GLY B O 1
ATOM 1318 N N . LYS B 1 46 ? 2.863 -22.344 0.305 1 97.06 46 LYS B N 1
ATOM 1319 C CA . LYS B 1 46 ? 2.531 -22.266 -1.114 1 97.06 46 LYS B CA 1
ATOM 1320 C C . LYS B 1 46 ? 1.13 -22.797 -1.384 1 97.06 46 LYS B C 1
ATOM 1322 O O . LYS B 1 46 ? 0.34 -22.172 -2.088 1 97.06 46 LYS B O 1
ATOM 1327 N N . SER B 1 47 ? 0.74 -23.938 -0.875 1 96.38 47 SER B N 1
ATOM 1328 C CA . SER B 1 47 ? -0.563 -24.547 -1.106 1 96.38 47 SER B CA 1
ATOM 1329 C C . SER B 1 47 ? -1.69 -23.672 -0.569 1 96.38 47 SER B C 1
ATOM 1331 O O . SER B 1 47 ? -2.719 -23.5 -1.229 1 96.38 47 SER B O 1
ATOM 1333 N N . ALA B 1 48 ? -1.535 -23.156 0.628 1 98.06 48 ALA B N 1
ATOM 1334 C CA . ALA B 1 48 ? -2.535 -22.281 1.224 1 98.06 48 ALA B CA 1
ATOM 1335 C C . ALA B 1 48 ? -2.693 -21 0.409 1 98.06 48 ALA B C 1
ATOM 1337 O O . ALA B 1 48 ? -3.807 -20.484 0.244 1 98.06 48 ALA B O 1
ATOM 1338 N N . ILE B 1 49 ? -1.602 -20.469 -0.043 1 98.44 49 ILE B N 1
ATOM 1339 C CA . ILE B 1 49 ? -1.632 -19.266 -0.872 1 98.44 49 ILE B CA 1
ATOM 1340 C C . ILE B 1 49 ? -2.414 -19.547 -2.154 1 98.44 49 ILE B C 1
ATOM 1342 O O . ILE B 1 49 ? -3.242 -18.734 -2.572 1 98.44 49 ILE B O 1
ATOM 1346 N N . GLN B 1 50 ? -2.127 -20.703 -2.766 1 97 50 GLN B N 1
ATOM 1347 C CA . GLN B 1 50 ? -2.84 -21.078 -3.98 1 97 50 GLN B CA 1
ATOM 1348 C C . GLN B 1 50 ? -4.348 -21.109 -3.748 1 97 50 GLN B C 1
ATOM 1350 O O . GLN B 1 50 ? -5.113 -20.594 -4.559 1 97 50 GLN B O 1
ATOM 1355 N N . ALA B 1 51 ? -4.773 -21.703 -2.68 1 96.69 51 ALA B N 1
ATOM 1356 C CA . ALA B 1 51 ? -6.191 -21.781 -2.352 1 96.69 51 ALA B CA 1
ATOM 1357 C C . ALA B 1 51 ? -6.781 -20.391 -2.129 1 96.69 51 ALA B C 1
ATOM 1359 O O . ALA B 1 51 ? -7.879 -20.094 -2.602 1 96.69 51 ALA B O 1
ATOM 1360 N N . TRP B 1 52 ? -6.145 -19.562 -1.412 1 96.75 52 TRP B N 1
ATOM 1361 C CA . TRP B 1 52 ? -6.598 -18.203 -1.119 1 96.75 52 TRP B CA 1
ATOM 1362 C C . TRP B 1 52 ? -6.754 -17.391 -2.4 1 96.75 52 TRP B C 1
ATOM 1364 O O . TRP B 1 52 ? -7.785 -16.75 -2.613 1 96.75 52 TRP B O 1
ATOM 1374 N N . VAL B 1 53 ? -5.703 -17.406 -3.238 1 95.62 53 VAL B N 1
ATOM 1375 C CA . VAL B 1 53 ? -5.688 -16.641 -4.477 1 95.62 53 VAL B CA 1
ATOM 1376 C C . VAL B 1 53 ? -6.805 -17.125 -5.398 1 95.62 53 VAL B C 1
ATOM 1378 O O . VAL B 1 53 ? -7.465 -16.328 -6.062 1 95.62 53 VAL B O 1
ATOM 1381 N N . ALA B 1 54 ? -7.016 -18.438 -5.453 1 92.75 54 ALA B N 1
ATOM 1382 C CA . ALA B 1 54 ? -8.094 -19 -6.266 1 92.75 54 ALA B CA 1
ATOM 1383 C C . ALA B 1 54 ? -9.445 -18.406 -5.871 1 92.75 54 ALA B C 1
ATOM 1385 O O . ALA B 1 54 ? -10.25 -18.062 -6.738 1 92.75 54 ALA B O 1
ATOM 1386 N N . GLN B 1 55 ? -9.625 -18.312 -4.621 1 92.19 55 GLN B N 1
ATOM 1387 C CA . GLN B 1 55 ? -10.883 -17.75 -4.141 1 92.19 55 GLN B CA 1
ATOM 1388 C C . GLN B 1 55 ? -10.961 -16.25 -4.438 1 92.19 55 GLN B C 1
ATOM 1390 O O . GLN B 1 55 ? -12.016 -15.742 -4.82 1 92.19 55 GLN B O 1
ATOM 1395 N N . TYR B 1 56 ? -9.898 -15.555 -4.277 1 91.56 56 TYR B N 1
ATOM 1396 C CA . TYR B 1 56 ? -9.836 -14.109 -4.492 1 91.56 56 TYR B CA 1
ATOM 1397 C C . TYR B 1 56 ? -10.117 -13.766 -5.949 1 91.56 56 TYR B C 1
ATOM 1399 O O . TYR B 1 56 ? -10.828 -12.805 -6.238 1 91.56 56 TYR B O 1
ATOM 1407 N N . LEU B 1 57 ? -9.625 -14.57 -6.812 1 89.12 57 LEU B N 1
ATOM 1408 C CA . LEU B 1 57 ? -9.648 -14.234 -8.234 1 89.12 57 LEU B CA 1
ATOM 1409 C C . LEU B 1 57 ? -10.844 -14.891 -8.922 1 89.12 57 LEU B C 1
ATOM 1411 O O . LEU B 1 57 ? -10.93 -14.883 -10.148 1 89.12 57 LEU B O 1
ATOM 1415 N N . THR B 1 58 ? -11.742 -15.516 -8.234 1 87.94 58 THR B N 1
ATOM 1416 C CA . THR B 1 58 ? -12.852 -16.266 -8.82 1 87.94 58 THR B CA 1
ATOM 1417 C C . THR B 1 58 ? -13.703 -15.352 -9.695 1 87.94 58 THR B C 1
ATOM 1419 O O . THR B 1 58 ? -14.281 -15.797 -10.688 1 87.94 58 THR B O 1
ATOM 1422 N N . SER B 1 59 ? -13.727 -14.141 -9.508 1 85.88 59 SER B N 1
ATOM 1423 C CA . SER B 1 59 ? -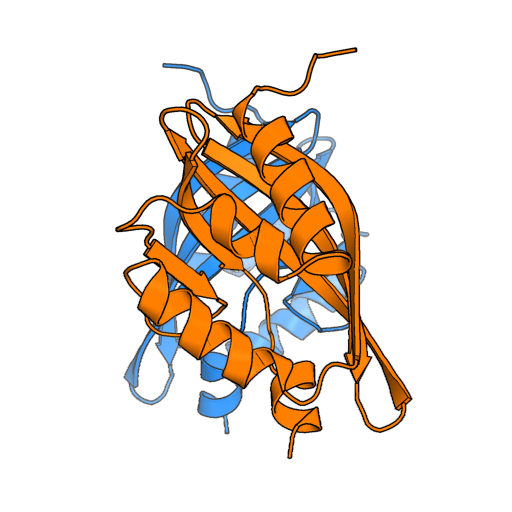14.578 -13.242 -10.281 1 85.88 59 SER B CA 1
ATOM 1424 C C . SER B 1 59 ? -13.75 -12.359 -11.203 1 85.88 59 SER B C 1
ATOM 1426 O O . SER B 1 59 ? -14.289 -11.453 -11.852 1 85.88 59 SER B O 1
ATOM 1428 N N . VAL B 1 60 ? -12.523 -12.523 -11.219 1 92.94 60 VAL B N 1
ATOM 1429 C CA . VAL B 1 60 ? -11.633 -11.688 -12.016 1 92.94 60 VAL B CA 1
ATOM 1430 C C . VAL B 1 60 ? -11.297 -12.391 -13.328 1 92.94 60 VAL B C 1
ATOM 1432 O O . VAL B 1 60 ? -10.852 -13.547 -13.32 1 92.94 60 VAL B O 1
ATOM 1435 N N . VAL B 1 61 ? -11.57 -11.766 -14.391 1 93.12 61 VAL B N 1
ATOM 1436 C CA . VAL B 1 61 ? -11.281 -12.266 -15.727 1 93.12 61 VAL B CA 1
ATOM 1437 C C . VAL B 1 61 ? -9.805 -12.062 -16.047 1 93.12 61 VAL B C 1
ATOM 1439 O O . VAL B 1 61 ? -9.156 -12.938 -16.625 1 93.12 61 VAL B O 1
ATOM 1442 N N . SER B 1 62 ? -9.344 -10.883 -15.672 1 95.69 62 SER B N 1
ATOM 1443 C CA . SER B 1 62 ? -7.949 -10.57 -15.969 1 95.69 62 SER B CA 1
ATOM 1444 C C . SER B 1 62 ? -7.426 -9.461 -15.062 1 95.69 62 SER B C 1
ATOM 1446 O O . SER B 1 62 ? -8.211 -8.719 -14.469 1 95.69 62 SER B O 1
ATOM 1448 N N . MET B 1 63 ? -6.148 -9.445 -15.008 1 96.75 63 MET B N 1
ATOM 1449 C CA . MET B 1 63 ? -5.422 -8.359 -14.344 1 96.75 63 MET B CA 1
ATOM 1450 C C . MET B 1 63 ? -4.223 -7.922 -15.172 1 96.75 63 MET B C 1
ATOM 1452 O O . MET B 1 63 ? -3.693 -8.703 -15.969 1 96.75 63 MET B O 1
ATOM 1456 N N . ARG B 1 64 ? -3.818 -6.699 -14.953 1 98.31 64 ARG B N 1
ATOM 1457 C CA . ARG B 1 64 ? -2.627 -6.137 -15.586 1 98.31 64 ARG B CA 1
ATOM 1458 C C . ARG B 1 64 ? -1.919 -5.164 -14.648 1 98.31 64 ARG B C 1
ATOM 1460 O O . ARG B 1 64 ? -2.504 -4.168 -14.219 1 98.31 64 ARG B O 1
ATOM 1467 N N . HIS B 1 65 ? -0.65 -5.488 -14.383 1 98.69 65 HIS B N 1
ATOM 1468 C CA . HIS B 1 65 ? 0.156 -4.613 -13.547 1 98.69 65 HIS B CA 1
ATOM 1469 C C . HIS B 1 65 ? 0.974 -3.639 -14.383 1 98.69 65 HIS B C 1
ATOM 1471 O O . HIS B 1 65 ? 1.629 -4.043 -15.352 1 98.69 65 HIS B O 1
ATOM 1477 N N . GLU B 1 66 ? 0.928 -2.402 -14.148 1 98.81 66 GLU B N 1
ATOM 1478 C CA . GLU B 1 66 ? 1.855 -1.388 -14.641 1 98.81 66 GLU B CA 1
ATOM 1479 C C . GLU B 1 66 ? 2.807 -0.929 -13.539 1 98.81 66 GLU B C 1
ATOM 1481 O O . GLU B 1 66 ? 2.377 -0.349 -12.539 1 98.81 66 GLU B O 1
ATOM 1486 N N . ILE B 1 67 ? 4.078 -1.217 -13.719 1 98.69 67 ILE B N 1
ATOM 1487 C CA . ILE B 1 67 ? 5.078 -0.856 -12.719 1 98.69 67 ILE B CA 1
ATOM 1488 C C . ILE B 1 67 ? 5.453 0.616 -12.867 1 98.69 67 ILE B C 1
ATOM 1490 O O . ILE B 1 67 ? 5.832 1.058 -13.961 1 98.69 67 ILE B O 1
ATOM 1494 N N . ILE B 1 68 ? 5.359 1.367 -11.82 1 98.5 68 ILE B N 1
ATOM 1495 C CA . ILE B 1 68 ? 5.57 2.811 -11.844 1 98.5 68 ILE B CA 1
ATOM 1496 C C . ILE B 1 68 ? 6.918 3.143 -11.203 1 98.5 68 ILE B C 1
ATOM 1498 O O . ILE B 1 68 ? 7.656 3.998 -11.703 1 98.5 68 ILE B O 1
ATOM 1502 N N . GLU B 1 69 ? 7.238 2.584 -10.039 1 98.25 69 GLU B N 1
ATOM 1503 C CA . GLU B 1 69 ? 8.484 2.758 -9.297 1 98.25 69 GLU B CA 1
ATOM 1504 C C . GLU B 1 69 ? 8.977 1.428 -8.734 1 98.25 69 GLU B C 1
ATOM 1506 O O . GLU B 1 69 ? 8.188 0.51 -8.508 1 98.25 69 GLU B O 1
ATOM 1511 N N . GLU B 1 70 ? 10.25 1.389 -8.602 1 98.19 70 GLU B N 1
ATOM 1512 C CA . GLU B 1 70 ? 10.891 0.195 -8.047 1 98.19 70 GLU B CA 1
ATOM 1513 C C . GLU B 1 70 ? 11.961 0.563 -7.031 1 98.19 70 GLU B C 1
ATOM 1515 O O . GLU B 1 70 ? 12.719 1.517 -7.234 1 98.19 70 GLU B O 1
ATOM 1520 N N . TRP B 1 71 ? 11.961 -0.202 -5.938 1 97.44 71 TRP B N 1
ATOM 152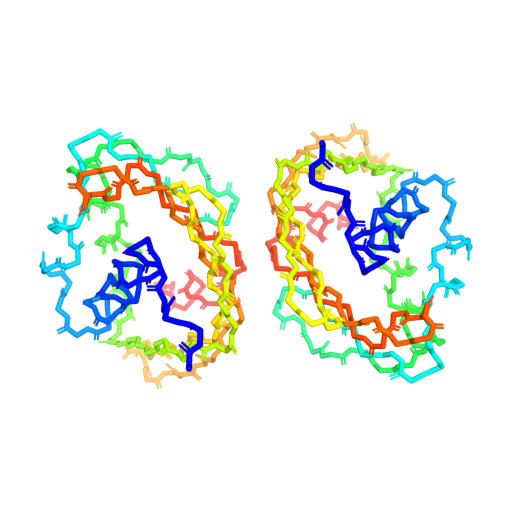1 C CA . TRP B 1 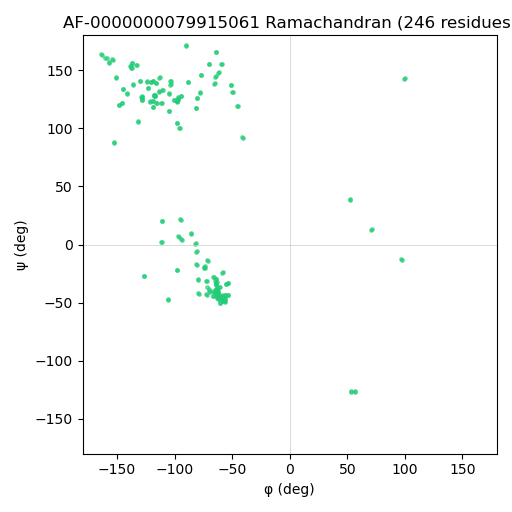71 ? 12.953 -0.045 -4.879 1 97.44 71 TRP B CA 1
ATOM 1522 C C . TRP B 1 71 ? 13.523 -1.396 -4.461 1 97.44 71 TRP B C 1
ATOM 1524 O O . TRP B 1 71 ? 12.898 -2.436 -4.684 1 97.44 71 TRP B O 1
ATOM 1534 N N . SER B 1 72 ? 14.703 -1.33 -3.959 1 96.06 72 SER B N 1
ATOM 1535 C CA . SER B 1 72 ? 15.305 -2.551 -3.434 1 96.06 72 SER B CA 1
ATOM 1536 C C . SER B 1 72 ? 16.281 -2.244 -2.299 1 96.06 72 SER B C 1
ATOM 1538 O O . SER B 1 72 ? 16.906 -1.186 -2.285 1 96.06 72 SER B O 1
ATOM 1540 N N . GLU B 1 73 ? 16.312 -3.07 -1.356 1 95.25 73 GLU B N 1
ATOM 1541 C CA . GLU B 1 73 ? 17.266 -3.064 -0.253 1 95.25 73 GLU B CA 1
ATOM 1542 C C . GLU B 1 73 ? 17.562 -4.48 0.223 1 95.25 73 GLU B C 1
ATOM 1544 O O . GLU B 1 73 ? 16.688 -5.168 0.743 1 95.25 73 GLU B O 1
ATOM 1549 N N . GLY B 1 74 ? 18.859 -4.863 0.128 1 95.44 74 GLY B N 1
ATOM 1550 C CA . GLY B 1 74 ? 19.188 -6.238 0.464 1 95.44 74 GLY B CA 1
ATOM 1551 C C . GLY B 1 74 ? 18.422 -7.258 -0.356 1 95.44 74 GLY B C 1
ATOM 1552 O O . GLY B 1 74 ? 18.422 -7.199 -1.587 1 95.44 74 GLY B O 1
ATOM 1553 N N . ASN B 1 75 ? 17.781 -8.172 0.343 1 98 75 ASN B N 1
ATOM 1554 C CA . ASN B 1 75 ? 17.031 -9.227 -0.34 1 98 75 ASN B CA 1
ATOM 1555 C C . ASN B 1 75 ? 15.562 -8.852 -0.498 1 98 75 ASN B C 1
ATOM 1557 O O . ASN B 1 75 ? 14.711 -9.734 -0.66 1 98 75 ASN B O 1
ATOM 1561 N N . VAL B 1 76 ? 15.297 -7.555 -0.419 1 98.25 76 VAL B N 1
ATOM 1562 C CA . VAL B 1 76 ? 13.922 -7.082 -0.506 1 98.25 76 VAL B CA 1
ATOM 1563 C C . VAL B 1 76 ? 13.75 -6.223 -1.756 1 98.25 76 VAL B C 1
ATOM 1565 O O . VAL B 1 76 ? 14.633 -5.441 -2.107 1 98.25 76 VAL B O 1
ATOM 1568 N N . ALA B 1 77 ? 12.609 -6.402 -2.439 1 98.31 77 ALA B N 1
ATOM 1569 C CA . ALA B 1 77 ? 12.156 -5.504 -3.5 1 98.31 77 ALA B CA 1
ATOM 1570 C C . ALA B 1 77 ? 10.758 -4.969 -3.205 1 98.31 77 ALA B C 1
ATOM 1572 O O . ALA B 1 77 ? 9.914 -5.688 -2.662 1 98.31 77 ALA B O 1
ATOM 1573 N N . ALA B 1 78 ? 10.555 -3.717 -3.508 1 98.75 78 ALA B N 1
ATOM 1574 C CA . ALA B 1 78 ? 9.242 -3.084 -3.455 1 98.75 78 ALA B CA 1
ATOM 1575 C C . ALA B 1 78 ? 8.93 -2.355 -4.758 1 98.75 78 ALA B C 1
ATOM 1577 O O . ALA B 1 78 ? 9.75 -1.58 -5.254 1 98.75 78 ALA B O 1
ATOM 1578 N N . LEU B 1 79 ? 7.781 -2.654 -5.344 1 98.81 79 LEU B N 1
ATOM 1579 C CA . LEU B 1 79 ? 7.352 -2.035 -6.594 1 98.81 79 LEU B CA 1
ATOM 1580 C C . LEU B 1 79 ? 6.016 -1.319 -6.414 1 98.81 79 LEU B C 1
ATOM 1582 O O . LEU B 1 79 ? 5.047 -1.917 -5.945 1 98.81 79 LEU B O 1
ATOM 1586 N N . ARG B 1 80 ? 5.977 -0.044 -6.707 1 98.94 80 ARG B N 1
ATOM 1587 C CA . ARG B 1 80 ? 4.703 0.655 -6.852 1 98.94 80 ARG B CA 1
ATOM 1588 C C . ARG B 1 80 ? 4.059 0.348 -8.195 1 98.94 80 ARG B C 1
ATOM 1590 O O . ARG B 1 80 ? 4.703 0.466 -9.242 1 98.94 80 ARG B O 1
ATOM 1597 N N . VAL B 1 81 ? 2.758 -0.02 -8.125 1 98.88 81 VAL B N 1
ATOM 1598 C CA . VAL B 1 81 ? 2.102 -0.446 -9.352 1 98.88 81 VAL B CA 1
ATOM 1599 C C . VAL B 1 81 ? 0.693 0.139 -9.422 1 98.88 81 VAL B C 1
ATOM 1601 O O . VAL B 1 81 ? 0.137 0.55 -8.398 1 98.88 81 VAL B O 1
ATOM 1604 N N . GLU B 1 82 ? 0.215 0.29 -10.594 1 98.88 82 GLU B N 1
ATOM 1605 C CA . GLU B 1 82 ? -1.213 0.332 -10.898 1 98.88 82 GLU B CA 1
ATOM 1606 C C . GLU B 1 82 ? -1.703 -1.007 -11.438 1 98.88 82 GLU B C 1
ATOM 1608 O O . GLU B 1 82 ? -1.138 -1.538 -12.398 1 98.88 82 GLU B O 1
ATOM 1613 N N . VAL B 1 83 ? -2.703 -1.571 -10.812 1 98.56 83 VAL B N 1
ATOM 1614 C CA . VAL B 1 83 ? -3.223 -2.865 -11.242 1 98.56 83 VAL B CA 1
ATOM 1615 C C . VAL B 1 83 ? -4.625 -2.691 -11.828 1 98.56 83 VAL B C 1
ATOM 1617 O O . VAL B 1 83 ? -5.527 -2.201 -11.141 1 98.56 83 VAL B O 1
ATOM 1620 N N . THR B 1 84 ? -4.812 -3.072 -13.023 1 98.5 84 THR B N 1
ATOM 1621 C CA . THR B 1 84 ? -6.121 -3.045 -13.672 1 98.5 84 THR B CA 1
ATOM 1622 C C . THR B 1 84 ? -6.781 -4.418 -13.617 1 98.5 84 THR B C 1
ATOM 1624 O O . THR B 1 84 ? -6.207 -5.41 -14.07 1 98.5 84 THR B O 1
ATOM 1627 N N . TYR B 1 85 ? -7.945 -4.449 -13.047 1 97.5 85 TYR B N 1
ATOM 1628 C CA . TYR B 1 85 ? -8.758 -5.66 -12.984 1 97.5 85 TYR B CA 1
ATOM 1629 C C . TYR B 1 85 ? -9.891 -5.613 -13.992 1 97.5 85 TYR B C 1
ATOM 1631 O O . TYR B 1 85 ? -10.508 -4.562 -14.203 1 97.5 85 TYR B O 1
ATOM 1639 N N . THR B 1 86 ? -10.141 -6.719 -14.586 1 97.12 86 THR B N 1
ATOM 1640 C CA . THR B 1 86 ? -11.383 -6.949 -15.305 1 97.12 86 THR B CA 1
ATOM 1641 C C . THR B 1 86 ? -12.195 -8.055 -14.633 1 97.12 86 THR B C 1
ATOM 1643 O O . THR B 1 86 ? -11.727 -9.188 -14.5 1 97.12 86 THR B O 1
ATOM 1646 N N . LEU B 1 87 ? -13.406 -7.703 -14.25 1 94.69 87 LEU B N 1
ATOM 1647 C CA . LEU B 1 87 ? -14.242 -8.656 -13.523 1 94.69 87 LEU B CA 1
ATOM 1648 C C . LEU B 1 87 ? -15.086 -9.484 -14.484 1 94.69 87 LEU B C 1
ATOM 1650 O O . LEU B 1 87 ? -15.156 -9.18 -15.68 1 94.69 87 LEU B O 1
ATOM 1654 N N . GLN B 1 88 ? -15.75 -10.5 -13.992 1 91.81 88 GLN B N 1
ATOM 1655 C CA . GLN B 1 88 ? -16.594 -11.398 -14.789 1 91.81 88 GLN B CA 1
ATOM 1656 C C . GLN B 1 88 ? -17.766 -10.648 -15.398 1 91.81 88 GLN B C 1
ATOM 1658 O O . GLN B 1 88 ? -18.203 -10.953 -16.516 1 91.81 88 GLN B O 1
ATOM 1663 N N . ASN B 1 89 ? -18.25 -9.641 -14.695 1 90.25 89 ASN B N 1
ATOM 1664 C CA . ASN B 1 89 ? -19.406 -8.891 -15.172 1 90.25 89 ASN B CA 1
ATOM 1665 C C . ASN B 1 89 ? -19 -7.844 -16.203 1 90.25 89 ASN B C 1
ATOM 1667 O O . ASN B 1 89 ? -19.828 -7.051 -16.656 1 90.25 89 ASN B O 1
ATOM 1671 N N . GLY B 1 90 ? -17.75 -7.789 -16.516 1 92.06 90 GLY B N 1
ATOM 1672 C CA . GLY B 1 90 ? -17.266 -6.898 -17.562 1 92.06 90 GLY B CA 1
ATOM 1673 C C . GLY B 1 90 ? -16.734 -5.586 -17.016 1 92.06 90 GLY B C 1
ATOM 1674 O O . GLY B 1 90 ? -16.094 -4.824 -17.75 1 92.06 90 GLY B O 1
ATOM 1675 N N . GLU B 1 91 ? -16.984 -5.289 -15.781 1 94.19 91 GLU B N 1
ATOM 1676 C CA . GLU B 1 91 ? -16.469 -4.07 -15.164 1 94.19 91 GLU B CA 1
ATOM 1677 C C . GLU B 1 91 ? -14.938 -4.102 -15.07 1 94.19 91 GLU B C 1
ATOM 1679 O O . GLU B 1 91 ? -14.352 -5.156 -14.828 1 94.19 91 GLU B O 1
ATOM 1684 N N . SER B 1 92 ? -14.367 -2.973 -15.367 1 96.88 92 SER B N 1
ATOM 1685 C CA . SER B 1 92 ? -12.922 -2.83 -15.242 1 96.88 92 SER B CA 1
ATOM 1686 C C . SER B 1 92 ? -12.555 -1.579 -14.453 1 96.88 92 SER B C 1
ATOM 1688 O O . SER B 1 92 ? -13.18 -0.528 -14.617 1 96.88 92 SER B O 1
ATOM 1690 N N . PHE B 1 93 ? -11.547 -1.688 -13.609 1 97 93 PHE B N 1
ATOM 1691 C CA . PHE B 1 93 ? -11.047 -0.555 -12.836 1 97 93 PHE B CA 1
ATOM 1692 C C . PHE B 1 93 ? -9.578 -0.754 -12.477 1 97 93 PHE B C 1
ATOM 1694 O O . PHE B 1 93 ? -9.062 -1.873 -12.539 1 97 93 PHE B O 1
ATOM 1701 N N . THR B 1 94 ? -8.961 0.285 -12.195 1 98.5 94 THR B N 1
ATOM 1702 C CA . THR B 1 94 ? -7.547 0.291 -11.836 1 98.5 94 THR B CA 1
ATOM 1703 C C . THR B 1 94 ? -7.359 0.711 -10.375 1 98.5 94 THR B C 1
ATOM 1705 O O . THR B 1 94 ? -7.977 1.676 -9.922 1 98.5 94 THR B O 1
ATOM 1708 N N . LEU B 1 95 ? -6.555 -0.072 -9.625 1 98.56 95 LEU B N 1
ATOM 1709 C CA . LEU B 1 95 ? -6.273 0.217 -8.227 1 98.56 95 LEU B CA 1
ATOM 1710 C C . LEU B 1 95 ? -4.781 0.463 -8.016 1 98.56 95 LEU B C 1
ATOM 1712 O O . LEU B 1 95 ? -3.945 -0.212 -8.617 1 98.56 95 LEU B O 1
ATOM 1716 N N . PRO B 1 96 ? -4.441 1.445 -7.156 1 98.88 96 PRO B N 1
ATOM 1717 C CA . PRO B 1 96 ? -3.043 1.635 -6.762 1 98.88 96 PRO B CA 1
ATOM 1718 C C . PRO B 1 96 ? -2.576 0.61 -5.73 1 98.88 96 PRO B C 1
ATOM 1720 O O . PRO B 1 96 ? -3.352 0.204 -4.863 1 98.88 96 PRO B O 1
ATOM 1723 N N . ALA B 1 97 ? -1.312 0.196 -5.789 1 98.94 97 ALA B N 1
ATOM 1724 C CA . ALA B 1 97 ? -0.767 -0.771 -4.84 1 98.94 97 ALA B CA 1
ATOM 1725 C C . ALA B 1 97 ? 0.751 -0.648 -4.746 1 98.94 97 ALA B C 1
ATOM 1727 O O . ALA B 1 97 ? 1.389 -0.052 -5.617 1 98.94 97 ALA B O 1
ATOM 1728 N N . VAL B 1 98 ? 1.311 -1.064 -3.664 1 98.94 98 VAL B N 1
ATOM 1729 C CA . VAL B 1 98 ? 2.723 -1.419 -3.566 1 98.94 98 VAL B CA 1
ATOM 1730 C C . VAL B 1 98 ? 2.861 -2.9 -3.223 1 98.94 98 VAL B C 1
ATOM 1732 O O . VAL B 1 98 ? 2.188 -3.398 -2.318 1 98.94 98 VAL B O 1
ATOM 1735 N N . THR B 1 99 ? 3.639 -3.621 -3.957 1 98.88 99 THR B N 1
ATOM 1736 C CA . THR B 1 99 ? 3.998 -5 -3.65 1 98.88 99 THR B CA 1
ATOM 1737 C C . THR B 1 99 ? 5.422 -5.082 -3.107 1 98.88 99 THR B C 1
ATOM 1739 O O . THR B 1 99 ? 6.309 -4.363 -3.572 1 98.88 99 THR B O 1
ATOM 1742 N N . ARG B 1 100 ? 5.648 -5.855 -2.098 1 98.88 100 ARG B N 1
ATOM 1743 C CA . ARG B 1 100 ? 6.938 -6.035 -1.438 1 98.88 100 ARG B CA 1
ATOM 1744 C C . ARG B 1 100 ? 7.293 -7.512 -1.323 1 98.88 100 ARG B C 1
ATOM 1746 O O . ARG B 1 100 ? 6.543 -8.297 -0.734 1 98.88 100 ARG B O 1
ATOM 1753 N N . THR B 1 101 ? 8.453 -7.879 -1.85 1 98.88 101 THR B N 1
ATOM 1754 C CA . THR B 1 101 ? 8.891 -9.266 -1.775 1 98.88 101 THR B CA 1
ATOM 1755 C C . THR B 1 101 ? 10.219 -9.367 -1.027 1 98.88 101 THR B C 1
ATOM 1757 O O . THR B 1 101 ? 11.07 -8.484 -1.132 1 98.88 101 THR B O 1
ATOM 1760 N N . ARG B 1 102 ? 10.328 -10.375 -0.227 1 98.81 102 ARG B N 1
ATOM 1761 C CA . ARG B 1 102 ? 11.625 -10.891 0.191 1 98.81 102 ARG B CA 1
ATOM 1762 C C . ARG B 1 102 ? 12.047 -12.078 -0.66 1 98.81 102 ARG B C 1
ATOM 1764 O O . ARG B 1 102 ? 11.266 -13.023 -0.842 1 98.81 102 ARG B O 1
ATOM 1771 N N . VAL B 1 103 ? 13.258 -12.016 -1.249 1 98.62 103 VAL B N 1
ATOM 1772 C CA . VAL B 1 103 ? 13.711 -13.031 -2.197 1 98.62 103 VAL B CA 1
ATOM 1773 C C . VAL B 1 103 ? 14.969 -13.711 -1.668 1 98.62 103 VAL B C 1
ATOM 1775 O O . VAL B 1 103 ? 15.938 -13.047 -1.309 1 98.62 103 VAL B O 1
ATOM 1778 N N . GLU B 1 104 ? 14.914 -14.961 -1.55 1 97.62 104 GLU B N 1
ATOM 1779 C CA . GLU B 1 104 ? 16.047 -15.805 -1.193 1 97.62 104 GLU B CA 1
ATOM 1780 C C . GLU B 1 104 ? 16.203 -16.953 -2.182 1 97.62 104 GLU B C 1
ATOM 1782 O O . GLU B 1 104 ? 15.273 -17.734 -2.402 1 97.62 104 GLU B O 1
ATOM 1787 N N . ASN B 1 105 ? 17.438 -17.062 -2.736 1 94 105 ASN B N 1
ATOM 1788 C CA . ASN B 1 105 ? 17.719 -18.109 -3.711 1 94 105 ASN B CA 1
ATOM 1789 C C . ASN B 1 105 ? 16.703 -18.109 -4.844 1 94 105 ASN B C 1
ATOM 1791 O O . ASN B 1 105 ? 16.141 -19.156 -5.172 1 94 105 ASN B O 1
ATOM 1795 N N . ASN B 1 106 ? 16.328 -16.938 -5.254 1 92.25 106 ASN B N 1
ATOM 1796 C CA . ASN B 1 106 ? 15.445 -16.703 -6.395 1 92.25 106 ASN B CA 1
ATOM 1797 C C . ASN B 1 106 ? 14.008 -17.125 -6.102 1 92.25 106 ASN B C 1
ATOM 1799 O O . ASN B 1 106 ? 13.219 -17.344 -7.023 1 92.25 106 ASN B O 1
ATOM 1803 N N . LYS B 1 107 ? 13.719 -17.375 -4.914 1 97.88 107 LYS B N 1
ATOM 1804 C CA . LYS B 1 107 ? 12.359 -17.656 -4.484 1 97.88 107 LYS B CA 1
ATOM 1805 C C . LYS B 1 107 ? 11.828 -16.547 -3.574 1 97.88 107 LYS B C 1
ATOM 1807 O O . LYS B 1 107 ? 12.57 -16 -2.76 1 97.88 107 LYS B O 1
ATOM 1812 N N . VAL B 1 108 ? 10.57 -16.312 -3.758 1 98.75 108 VAL B N 1
ATOM 1813 C CA . VAL B 1 108 ? 9.906 -15.344 -2.889 1 98.75 108 VAL B CA 1
ATOM 1814 C C . VAL B 1 108 ? 9.523 -16.016 -1.57 1 98.75 108 VAL B C 1
ATOM 1816 O O . VAL B 1 108 ? 8.727 -16.953 -1.555 1 98.75 108 VAL B O 1
ATOM 1819 N N . THR B 1 109 ? 10.086 -15.531 -0.489 1 98.81 109 THR B N 1
ATOM 1820 C CA . THR B 1 109 ? 9.82 -16.094 0.827 1 98.81 109 THR B CA 1
ATOM 1821 C C . THR B 1 109 ? 8.766 -15.281 1.567 1 98.81 109 THR B C 1
ATOM 1823 O O . THR B 1 109 ? 8.18 -15.75 2.549 1 98.81 109 THR B O 1
ATOM 1826 N N . GLU B 1 110 ? 8.578 -14.094 1.225 1 98.88 110 GLU B N 1
ATOM 1827 C CA . GLU B 1 110 ? 7.547 -13.188 1.722 1 98.88 110 GLU B CA 1
ATOM 1828 C C . GLU B 1 110 ? 6.992 -12.312 0.601 1 98.88 110 GLU B C 1
ATOM 1830 O O . GLU B 1 110 ? 7.754 -11.773 -0.208 1 98.88 110 GLU B O 1
ATOM 1835 N N . TYR B 1 111 ? 5.691 -12.234 0.45 1 98.94 111 TYR B N 1
ATOM 1836 C CA . TYR B 1 111 ? 5.008 -11.414 -0.542 1 98.94 111 TYR B CA 1
ATOM 1837 C C . TYR B 1 111 ? 3.885 -10.609 0.101 1 98.94 111 TYR B C 1
ATOM 1839 O O . TYR B 1 111 ? 2.842 -11.164 0.459 1 98.94 111 TYR B O 1
ATOM 1847 N N . LEU B 1 112 ? 4.098 -9.312 0.271 1 98.94 112 LEU B N 1
ATOM 1848 C CA . LEU B 1 112 ? 3.131 -8.398 0.871 1 98.94 112 LEU B CA 1
ATOM 1849 C C . LEU B 1 112 ? 2.57 -7.434 -0.173 1 98.94 112 LEU B C 1
ATOM 1851 O O . LEU B 1 112 ? 3.316 -6.902 -0.998 1 98.94 112 LEU B O 1
ATOM 1855 N N . ILE B 1 113 ? 1.263 -7.289 -0.165 1 98.94 113 ILE B N 1
ATOM 1856 C CA . ILE B 1 113 ? 0.593 -6.348 -1.058 1 98.94 113 ILE B CA 1
ATOM 1857 C C . ILE B 1 113 ? -0.148 -5.297 -0.236 1 98.94 113 ILE B C 1
ATOM 1859 O O . ILE B 1 113 ? -1.056 -5.625 0.532 1 98.94 113 ILE B O 1
ATOM 1863 N N . PHE B 1 114 ? 0.227 -4.07 -0.38 1 98.94 114 PHE B N 1
ATOM 1864 C CA . PHE B 1 114 ? -0.411 -2.93 0.266 1 98.94 114 PHE B CA 1
ATOM 1865 C C . PHE B 1 114 ? -1.391 -2.248 -0.683 1 98.94 114 PHE B C 1
ATOM 1867 O O . PHE B 1 114 ? -0.982 -1.504 -1.576 1 98.94 114 PHE B O 1
ATOM 1874 N N . MET B 1 115 ? -2.627 -2.48 -0.451 1 98.88 115 MET B N 1
ATOM 1875 C CA . MET B 1 115 ? -3.705 -1.958 -1.286 1 98.88 115 MET B CA 1
ATOM 1876 C C . MET B 1 115 ? -5.043 -2.035 -0.559 1 98.88 115 MET B C 1
ATOM 1878 O O . MET B 1 115 ? -5.152 -2.688 0.482 1 98.88 115 MET B O 1
ATOM 1882 N N . ASP B 1 116 ? -6.035 -1.306 -1.031 1 98.25 116 ASP B N 1
ATOM 1883 C CA . ASP B 1 116 ? -7.441 -1.522 -0.708 1 98.25 116 ASP B CA 1
ATOM 1884 C C . ASP B 1 116 ? -8.125 -2.383 -1.77 1 98.25 116 ASP B C 1
ATOM 1886 O O . ASP B 1 116 ? -8.484 -1.887 -2.838 1 98.25 116 ASP B O 1
ATOM 1890 N N . PRO B 1 117 ? -8.281 -3.66 -1.464 1 96.31 117 PRO B N 1
ATOM 1891 C CA . PRO B 1 117 ? -8.805 -4.574 -2.48 1 96.31 117 PRO B CA 1
ATOM 1892 C C . PRO B 1 117 ? -10.328 -4.594 -2.527 1 96.31 117 PRO B C 1
ATOM 1894 O O . PRO B 1 117 ? -10.922 -5.41 -3.238 1 96.31 117 PRO B O 1
ATOM 1897 N N . SER B 1 118 ? -11.055 -3.723 -1.858 1 95.12 118 SER B N 1
ATOM 1898 C CA . SER B 1 118 ? -12.492 -3.799 -1.636 1 95.12 118 SER B CA 1
ATOM 1899 C C . SER B 1 118 ? -13.266 -3.771 -2.953 1 95.12 118 SER B C 1
ATOM 1901 O O . SER B 1 118 ? -14.281 -4.449 -3.1 1 95.12 118 SER B O 1
ATOM 1903 N N . PRO B 1 119 ? -12.844 -3.016 -3.979 1 94.19 119 PRO B N 1
ATOM 1904 C CA . PRO B 1 119 ? -13.633 -3.027 -5.215 1 94.19 119 PRO B CA 1
ATOM 1905 C C . PRO B 1 119 ? -13.656 -4.398 -5.883 1 94.19 119 PRO B C 1
ATOM 1907 O O . PRO B 1 119 ? -14.617 -4.727 -6.586 1 94.19 119 PRO B O 1
ATOM 1910 N N . VAL B 1 120 ? -12.586 -5.227 -5.723 1 93.12 120 VAL B N 1
ATOM 1911 C CA . VAL B 1 120 ? -12.531 -6.566 -6.301 1 93.12 120 VAL B CA 1
ATOM 1912 C C . VAL B 1 120 ? -13.477 -7.496 -5.547 1 93.12 120 VAL B C 1
ATOM 1914 O O . VAL B 1 120 ? -14.234 -8.25 -6.16 1 93.12 120 VAL B O 1
ATOM 1917 N N . VAL B 1 121 ? -13.461 -7.402 -4.172 1 86.94 121 VAL B N 1
ATOM 1918 C CA . VAL B 1 121 ? -14.234 -8.289 -3.305 1 86.94 121 VAL B CA 1
ATOM 1919 C C . VAL B 1 121 ? -15.719 -7.977 -3.432 1 86.94 121 VAL B C 1
ATOM 1921 O O . VAL B 1 121 ? -16.562 -8.883 -3.408 1 86.94 121 VAL B O 1
ATOM 1924 N N . SER B 1 122 ? -16.078 -6.691 -3.557 1 81 122 SER B N 1
ATOM 1925 C CA . SER B 1 122 ? -17.469 -6.273 -3.668 1 81 122 SER B CA 1
ATOM 1926 C C . SER B 1 122 ? -18.062 -6.652 -5.023 1 81 122 SER B C 1
ATOM 1928 O O . SER B 1 122 ? -19.266 -6.852 -5.152 1 81 122 SER B O 1
ATOM 1930 N N . GLY B 1 123 ? -17.234 -6.66 -6.031 1 72.25 123 GLY B N 1
ATOM 1931 C CA . GLY B 1 123 ? -17.688 -7.043 -7.355 1 72.25 123 GLY B CA 1
ATOM 1932 C C . GLY B 1 123 ? -17.938 -8.531 -7.496 1 72.25 123 GLY B C 1
ATOM 1933 O O . GLY B 1 123 ? -18.578 -8.977 -8.453 1 72.25 123 GLY B O 1
ATOM 1934 N N . SER B 1 124 ? -17.359 -9.281 -6.625 1 63.88 124 SER B N 1
ATOM 1935 C CA . SER B 1 124 ? -17.531 -10.727 -6.645 1 63.88 124 SER B CA 1
ATOM 1936 C C . SER B 1 124 ? -18.844 -11.148 -6.004 1 63.88 124 SER B C 1
ATOM 1938 O O . SER B 1 124 ? -19.234 -12.312 -6.074 1 63.88 124 SER B O 1
ATOM 1940 N N . LYS B 1 125 ? -19.594 -10.148 -5.402 1 60.22 125 LYS B N 1
ATOM 1941 C CA . LYS B 1 125 ? -20.891 -10.461 -4.789 1 60.22 125 LYS B CA 1
ATOM 1942 C C . LYS B 1 125 ? -22.031 -10.266 -5.777 1 60.22 125 LYS B C 1
ATOM 1944 O O . LYS B 1 125 ? -21.938 -9.438 -6.688 1 60.22 125 LYS B O 1
#

Nearest PDB structures (foldseek):
  5aig-assembly2_B  TM=9.150E-01  e=2.688E-10  unidentified
  3ebt-assembly1_A-2  TM=8.345E-01  e=3.573E-09  Burkholderia pseudomallei K96243
  6wf4-assembly1_A  TM=8.434E-01  e=1.020E-07  Streptomyces sp. RM-5-8
  3f14-assembly1_A-2  TM=7.467E-01  e=1.632E-07  Cytophaga hutchinsonii ATCC 33406
  7s5n-assembly2_D  TM=8.517E-01  e=3.058E-05  Mycobacterium marinum M

Organism: NCBI:txid1990687

Sequence (250 aa):
MTTATSEVETTRKLLEAADTDIAAFFDFFSDDCVFRMGNNAPVIGKSAIQAWVAQYLTSVVSMRHEIIEEWSEGNVAALRVEVTYTLQNGESFTLPAVTRTRVENNKVTEYLIFMDPSPVVSGSKMTTATSEVETTRKLLEAADTDIAAFFDFFSDDCVFRMGNNAPVIGKSAIQAWVAQYLTSVVSMRHEIIEEWSEGNVAALRVEVTYTLQNGESFTLPAVTRTRVENNKVTEYLIFMDPSPVVSGSK

InterPro domains:
  IPR032710 NTF2-like domain superfamily [SSF54427] (1-120)
  IPR037401 SnoaL-like domain [PF12680] (19-111)

Solvent-accessible surface area (backbone atoms only — not comparable to full-atom values): 13024 Å² total; per-residue (Å²): 119,92,72,74,48,70,38,41,50,51,51,52,51,41,52,51,20,59,44,74,33,59,75,61,30,60,69,39,44,31,70,71,15,38,33,32,53,39,82,50,74,72,37,65,18,45,70,52,40,52,56,50,50,53,63,71,44,68,38,47,72,44,46,43,74,44,80,76,45,77,42,73,58,90,48,28,17,38,37,34,30,42,37,34,40,29,33,69,88,66,53,68,54,72,45,60,34,35,41,37,34,34,40,56,96,86,19,32,45,30,43,38,35,25,19,48,63,58,73,64,61,59,65,61,103,121,90,72,73,49,71,38,41,48,53,52,52,51,42,52,52,20,58,42,74,32,59,74,62,30,60,68,39,45,32,71,70,16,37,35,32,52,39,82,50,76,73,35,64,18,45,68,52,40,53,55,52,50,52,62,70,43,67,38,46,70,43,45,43,72,44,81,76,47,77,43,74,58,89,48,27,19,36,36,34,31,43,37,35,40,29,34,70,88,67,54,66,53,72,44,57,34,36,40,37,34,34,41,56,95,86,19,31,45,30,44,38,35,24,19,50,61,58,72,63,62,59,65,61,102

Foldseek 3Di:
DPDDDLLQVLVVVLQVCQFPPVPVNLVQADQFAWEDEAPDDIQTGSVRVVVVVCVLCVFWPGKDWDWDDWDDDDQKIKTWIWMWTATNVGDIDIWTKIWMFRADPSHTRYIYIHTDCVVSVVVVD/DPDDDLLQVLVVVLQVCQFPPVPVNLVQADQ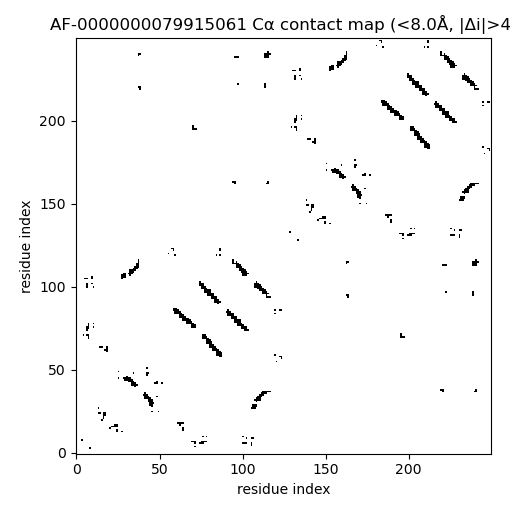FAWEDEAPDDIFTGSVRVVVVVCVLCVFWPGKDWDWDDWDDDDQKIKTWIWMWTATNVGDIDIWTKIWMFRDDPSHTRYIYIHTDCVVSVVRVD

Secondary structure (DSSP, 8-state):
-----HHHHHHHHHHHHHHH-HHHHHTTEEEEEEEEETTSPPEESHHHHHHHHHHHTTTEEEEEEEEEEEEEETTEEEEEEEEEEEETTS-EEEEEEEEEEEEETTEEEEEEEES--HHHHHHT-/-----HHHHHHHHHHHHHHH-HHHHHTTEEEEEEEEETTSPPEESHHHHHHHHHHHTTTEEEEEEEEEEEEEETTEEEEEEEEEEEETTS-EEEEEEEEEEEEETTEEEEEEEES--HHHHHHT-

Radius of gyration: 18.23 Å; Cα contacts (8 Å, |Δi|>4): 509; chains: 2; bounding box: 46×49×40 Å

pLDDT: mean 94.74, std 9.07, range [36.5, 98.94]